Protein AF-A0A1C6AH95-F1 (afdb_monomer)

Foldseek 3Di:
DVVVVVVVVVVVVVVVVVVVLVVVVVVVVVPQDPDDPDPPPDDDDPVVVVNCVVVVVVVVVVVVVVVVVVVVVVVVVVVVVVVVVVVLVVLLVLLVVLVVLLVQLLVLLVLLLVLQVVVVVLVPPDPPDDPVVNVVSVVPRDDRDNPSNVVSLVVSCVSCVPPPLCPQLNVLSCCLVPPLSDDDPPDPSVVSVVVNVVSSVSNVVSSVSSSVCSSCVPPPD

Mean predicted aligned error: 13.38 Å

Secondary structure (DSSP, 8-state):
-HHHHHHHHHHHHHHHHHHHHHHHHHHHHHHS-SS-SSTT---SSHHHHHHHHHHHHHHHHHHHHHHHHHHHHHHHHHHHHHHHHHHHHHHHHHHHHHHHHHHHHHHHHHHHHHHHHHHHHHHTS-TTS-HHHHHHHHHTSPP---HHHHHHHHHHHHHHTT-GGGHHHHHHHHHIIIIIT---TTS-HHHHHHHHHHHHHHHHHHHHHHHHHHHHTTS--

Nearest PDB structures (foldseek):
  4mu6-assembly1_A  TM=2.139E-01  e=6.506E-01  Legionella pneumophila subsp. pneumophila str. Philadelphia 1
  6jx6-assembly1_C  TM=3.356E-01  e=3.621E+00  Homo sapiens
  6jx6-assembly1_D  TM=4.119E-01  e=7.501E+00  Homo sapiens

Radius of gyration: 40.4 Å; Cα contacts (8 Å, |Δi|>4): 91; chains: 1; bounding box: 83×20×116 Å

Sequence (221 aa):
MEKKLKSKRVYLLIILIITILIAIPFVLGVLIPKESLIPNLSQSNDWIGFWGSYTGGILGGLCTLTVMYFTRKDTRYIQEQNRKLEEIKEKKEFCNEIAEHISIYLTDISSYFFAQYLNRINENVPQNENHHLSQNRNNNLPQINRSKAINMYFLLRIKLNNISEATGILAELDNIHNQYCFLDEDDDRFQRLQQFQNHLNLLEERTREFINNYSSLNIKN

Solvent-accessible surface area (backbone atoms only — not comparable to full-atom values): 12490 Å² total; per-residue (Å²): 116,66,74,65,54,55,54,53,52,53,51,50,51,53,51,50,52,52,50,52,64,58,46,51,60,55,51,50,66,67,67,57,60,97,69,66,96,56,89,82,83,81,71,81,71,57,65,60,55,49,51,51,53,53,52,48,51,53,54,49,51,52,50,53,52,52,51,50,54,53,51,55,54,51,51,53,51,50,52,52,52,50,52,54,50,47,55,53,46,53,48,48,51,50,44,49,50,54,53,51,46,49,50,50,23,53,52,31,40,48,52,25,34,50,24,51,53,52,51,55,55,58,70,73,50,72,85,88,55,59,71,68,59,54,51,55,50,64,75,66,56,64,79,76,56,45,66,64,20,56,50,34,50,53,51,50,49,66,75,36,70,89,39,80,75,37,50,64,38,53,53,40,50,49,46,39,76,75,56,46,54,62,84,61,93,88,53,59,64,68,61,47,51,52,53,31,51,51,48,53,52,50,37,52,50,40,48,52,52,36,43,53,52,70,65,49,74,70,80,80,123

pLDDT: mean 81.74, std 16.12, range [36.03, 98.38]

Structure (mmCIF, N/CA/C/O backbone):
data_AF-A0A1C6AH95-F1
#
_entry.id   AF-A0A1C6AH95-F1
#
loop_
_atom_site.group_PDB
_atom_site.id
_atom_site.type_symbol
_atom_site.label_atom_id
_atom_site.label_alt_id
_atom_site.label_comp_id
_atom_site.label_asym_id
_atom_site.label_entity_id
_atom_site.label_seq_id
_atom_site.pdbx_PDB_ins_code
_atom_site.Cartn_x
_atom_site.Cartn_y
_atom_site.Cartn_z
_atom_site.occupancy
_atom_site.B_iso_or_equiv
_atom_site.auth_seq_id
_atom_site.auth_comp_id
_atom_site.auth_asym_id
_atom_site.auth_atom_id
_atom_site.pdbx_PDB_model_num
ATOM 1 N N . MET A 1 1 ? -34.655 4.814 22.820 1.00 39.31 1 MET A N 1
ATOM 2 C CA . MET A 1 1 ? -35.637 5.094 23.899 1.00 39.31 1 MET A CA 1
ATOM 3 C C . MET A 1 1 ? -35.429 4.210 25.138 1.00 39.31 1 MET A C 1
ATOM 5 O O . MET A 1 1 ? -35.480 4.725 26.248 1.00 39.31 1 MET A O 1
ATOM 9 N N . GLU A 1 2 ? -35.087 2.925 24.980 1.00 36.09 2 GLU A N 1
ATOM 10 C CA . GLU A 1 2 ? -34.898 1.967 26.091 1.00 36.09 2 GLU A CA 1
ATOM 11 C C . GLU A 1 2 ? -33.799 2.316 27.117 1.00 36.09 2 GLU A C 1
ATOM 13 O O . GLU A 1 2 ? -33.987 2.093 28.314 1.00 36.09 2 GLU A O 1
ATOM 18 N N . LYS A 1 3 ? -32.675 2.928 26.703 1.00 37.75 3 LYS A N 1
ATOM 19 C CA . LYS A 1 3 ? -31.598 3.337 27.636 1.00 37.75 3 LYS A CA 1
ATOM 20 C C . LYS A 1 3 ? -32.067 4.351 28.694 1.00 37.75 3 LYS A C 1
ATOM 22 O O . LYS A 1 3 ? -31.639 4.257 29.841 1.00 37.75 3 LYS A O 1
ATOM 27 N N . LYS A 1 4 ? -32.971 5.278 28.338 1.00 37.50 4 LYS A N 1
ATOM 28 C CA . LYS A 1 4 ? -33.553 6.255 29.284 1.00 37.50 4 LYS A CA 1
ATOM 29 C C . LYS A 1 4 ? -34.572 5.611 30.235 1.00 37.50 4 LYS A C 1
ATOM 31 O O . LYS A 1 4 ? -34.751 6.095 31.348 1.00 37.50 4 LYS A O 1
ATOM 36 N N . LEU A 1 5 ? -35.224 4.519 29.824 1.00 39.44 5 LEU A N 1
ATOM 37 C CA . LEU A 1 5 ? -36.181 3.792 30.665 1.00 39.44 5 LEU A CA 1
ATOM 38 C C . LEU A 1 5 ? -35.474 2.945 31.736 1.00 39.44 5 LEU A C 1
ATOM 40 O O . LEU A 1 5 ? -35.914 2.919 32.885 1.00 39.44 5 LEU A O 1
ATOM 44 N N . LYS A 1 6 ? -34.348 2.300 31.388 1.00 49.69 6 LYS A N 1
ATOM 45 C CA . LYS A 1 6 ? -33.537 1.521 32.343 1.00 49.69 6 LYS A CA 1
ATOM 46 C C . LYS A 1 6 ? -32.914 2.396 33.437 1.00 49.69 6 LYS A C 1
ATOM 48 O O . LYS A 1 6 ? -32.961 2.005 34.598 1.00 49.69 6 LYS A O 1
ATOM 53 N N . SER A 1 7 ? -32.410 3.591 33.110 1.00 57.16 7 SER A N 1
ATOM 54 C CA . SER A 1 7 ? -31.834 4.492 34.124 1.00 57.16 7 SER A CA 1
ATOM 55 C C . SER A 1 7 ? -32.882 5.033 35.102 1.00 57.16 7 SER A C 1
ATOM 57 O O . SER A 1 7 ? -32.595 5.147 36.289 1.00 57.16 7 SER A O 1
ATOM 59 N N . LYS A 1 8 ? -34.115 5.298 34.639 1.00 60.94 8 LYS A N 1
ATOM 60 C CA . LYS A 1 8 ? -35.233 5.701 35.511 1.00 60.94 8 LYS A CA 1
ATOM 61 C C . LYS A 1 8 ? -35.614 4.613 36.519 1.00 60.94 8 LYS A C 1
ATOM 63 O O . LYS A 1 8 ? -35.873 4.934 37.672 1.00 60.94 8 LYS A O 1
ATOM 68 N N . ARG A 1 9 ? -35.616 3.336 36.113 1.00 66.94 9 ARG A N 1
ATOM 69 C CA . ARG A 1 9 ? -35.904 2.203 37.017 1.00 66.94 9 ARG A CA 1
ATOM 70 C C . ARG A 1 9 ? -34.813 2.003 38.070 1.00 66.94 9 ARG A C 1
ATOM 72 O O . ARG A 1 9 ? -35.135 1.749 39.223 1.00 66.94 9 ARG A O 1
ATOM 79 N N . VAL A 1 10 ? -33.544 2.174 37.693 1.00 69.81 10 VAL A N 1
ATOM 80 C CA . VAL A 1 10 ? -32.417 2.131 38.643 1.00 69.81 10 VAL A CA 1
ATOM 81 C C . VAL A 1 10 ? -32.517 3.274 39.655 1.00 69.81 10 VAL A C 1
ATOM 83 O O . VAL A 1 10 ? -32.364 3.045 40.848 1.00 69.81 10 VAL A O 1
ATOM 86 N N . TYR A 1 11 ? -32.858 4.482 39.202 1.00 77.12 11 TYR A N 1
ATOM 87 C CA . TYR A 1 11 ? -33.040 5.631 40.090 1.00 77.12 11 TYR A CA 1
ATOM 88 C C . TYR A 1 11 ? -34.210 5.435 41.073 1.00 77.12 11 TYR A C 1
ATOM 90 O O . TYR A 1 11 ? -34.075 5.718 42.259 1.00 77.12 11 TYR A O 1
ATOM 98 N N . LEU A 1 12 ? -35.326 4.865 40.605 1.00 75.75 12 LEU A N 1
ATOM 99 C CA . LEU A 1 12 ? -36.470 4.487 41.447 1.00 75.75 12 LEU A CA 1
ATOM 100 C C . LEU A 1 12 ? -36.111 3.440 42.511 1.00 75.75 12 LEU A C 1
ATOM 102 O O . LEU A 1 12 ? -36.545 3.567 43.652 1.00 75.75 12 LEU A O 1
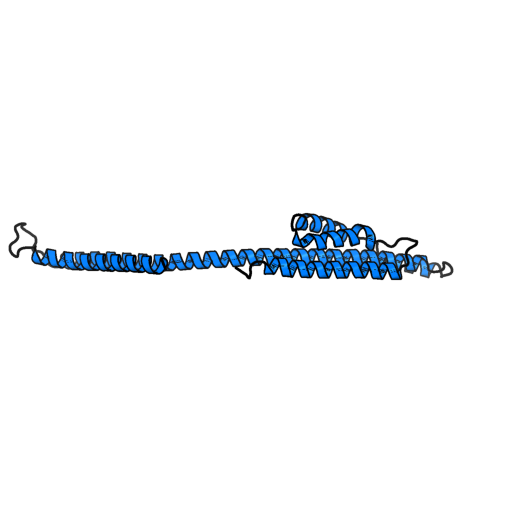ATOM 106 N N . LEU A 1 13 ? -35.305 2.434 42.161 1.00 76.12 13 LEU A N 1
ATOM 107 C CA . LEU A 1 13 ? -34.843 1.418 43.112 1.00 76.12 13 LEU A CA 1
ATOM 108 C C . LEU A 1 13 ? -33.912 2.006 44.179 1.00 76.12 13 LEU A C 1
ATOM 110 O O . LEU A 1 13 ? -34.040 1.657 45.347 1.00 76.12 13 LEU A O 1
ATOM 114 N N . ILE A 1 14 ? -33.021 2.928 43.800 1.00 77.19 14 ILE A N 1
ATOM 115 C CA . ILE A 1 14 ? -32.137 3.623 44.748 1.00 77.19 14 ILE A CA 1
ATOM 116 C C . ILE A 1 14 ? -32.962 4.457 45.736 1.00 77.19 14 ILE A C 1
ATOM 118 O O . ILE A 1 14 ? -32.734 4.370 46.939 1.00 77.19 14 ILE A O 1
ATOM 122 N N . ILE A 1 15 ? -33.957 5.208 45.251 1.00 81.00 15 ILE A N 1
ATOM 123 C CA . ILE A 1 15 ? -34.857 5.989 46.113 1.00 81.00 15 ILE A CA 1
ATOM 124 C C . ILE A 1 15 ? -35.622 5.072 47.069 1.00 81.00 15 ILE A C 1
ATOM 126 O O . ILE A 1 15 ? -35.638 5.341 48.264 1.00 81.00 15 ILE A O 1
ATOM 130 N N . LEU A 1 16 ? -36.195 3.972 46.573 1.00 80.38 16 LEU A N 1
ATOM 131 C CA . LEU A 1 16 ? -36.941 3.015 47.394 1.00 80.38 16 LEU A CA 1
ATOM 132 C C . LEU A 1 16 ? -36.073 2.417 48.512 1.00 80.38 16 LEU A C 1
ATOM 134 O O . LEU A 1 16 ? -36.515 2.332 49.655 1.00 80.38 16 LEU A O 1
ATOM 138 N N . ILE A 1 17 ? -34.828 2.048 48.197 1.00 77.88 17 ILE A N 1
ATOM 139 C CA . ILE A 1 17 ? -33.860 1.533 49.174 1.00 77.88 17 ILE A CA 1
ATOM 140 C C . ILE A 1 17 ? -33.551 2.597 50.235 1.00 77.88 17 ILE A C 1
ATOM 142 O O . ILE A 1 17 ? -33.581 2.289 51.423 1.00 77.88 17 ILE A O 1
ATOM 146 N N . ILE A 1 18 ? -33.331 3.853 49.829 1.00 78.44 18 ILE A N 1
ATOM 147 C CA . ILE A 1 18 ? -33.096 4.977 50.750 1.00 78.44 18 ILE A CA 1
ATOM 148 C C . ILE A 1 18 ? -34.323 5.226 51.644 1.00 78.44 18 ILE A C 1
ATOM 150 O O . ILE A 1 18 ? -34.174 5.440 52.844 1.00 78.44 18 ILE A O 1
ATOM 154 N N . THR A 1 19 ? -35.541 5.152 51.100 1.00 78.69 19 THR A N 1
ATOM 155 C CA . THR A 1 19 ? -36.780 5.322 51.875 1.00 78.69 19 THR A CA 1
ATOM 156 C C . THR A 1 19 ? -36.962 4.207 52.903 1.00 78.69 19 THR A C 1
ATOM 158 O O . THR A 1 19 ? -37.268 4.490 54.059 1.00 78.69 19 THR A O 1
ATOM 161 N N . ILE A 1 20 ? -36.721 2.950 52.517 1.00 76.31 20 ILE A N 1
ATOM 162 C CA . ILE A 1 20 ? -36.767 1.798 53.432 1.00 76.31 20 ILE A CA 1
ATOM 163 C C . ILE A 1 20 ? -35.702 1.944 54.533 1.00 76.31 20 ILE A C 1
ATOM 165 O O . ILE A 1 20 ? -35.985 1.686 55.701 1.00 76.31 20 ILE A O 1
ATOM 169 N N . LEU A 1 21 ? -34.511 2.439 54.187 1.00 69.50 21 LEU A N 1
ATOM 170 C CA . LEU A 1 21 ? -33.419 2.699 55.129 1.00 69.50 21 LEU A CA 1
ATOM 171 C C . LEU A 1 21 ? -33.732 3.779 56.171 1.00 69.50 21 LEU A C 1
ATOM 173 O O . LEU A 1 21 ? -33.235 3.684 57.288 1.00 69.50 21 LEU A O 1
ATOM 177 N N . ILE A 1 22 ? -34.557 4.774 55.832 1.00 76.31 22 ILE A N 1
ATOM 178 C CA . ILE A 1 22 ? -35.018 5.818 56.767 1.00 76.31 22 ILE A CA 1
ATOM 179 C C . ILE A 1 22 ? -36.227 5.336 57.585 1.00 76.31 22 ILE A C 1
ATOM 181 O O . ILE A 1 22 ? -36.367 5.685 58.757 1.00 76.31 22 ILE A O 1
ATOM 185 N N . ALA A 1 23 ? -37.090 4.508 56.991 1.00 75.31 23 ALA A N 1
ATOM 186 C CA . ALA A 1 23 ? -38.293 3.998 57.643 1.00 75.31 23 ALA A CA 1
ATOM 187 C C . ALA A 1 23 ? -37.987 2.973 58.748 1.00 75.31 23 ALA A C 1
ATOM 189 O O . ALA A 1 23 ? -38.636 2.996 59.791 1.00 75.31 23 ALA A O 1
ATOM 190 N N . ILE A 1 24 ? -36.991 2.101 58.559 1.00 72.25 24 ILE A N 1
ATOM 191 C CA . ILE A 1 24 ? -36.632 1.060 59.540 1.00 72.25 24 ILE A CA 1
ATOM 192 C C . ILE A 1 24 ? -36.251 1.646 60.923 1.00 72.25 24 ILE A C 1
ATOM 194 O O . ILE A 1 24 ? -36.829 1.200 61.914 1.00 72.25 24 ILE A O 1
ATOM 198 N N . PRO A 1 25 ? -35.367 2.661 61.042 1.00 68.56 25 PRO A N 1
ATOM 199 C CA . PRO A 1 25 ? -35.069 3.317 62.320 1.00 68.56 25 PRO A CA 1
ATOM 200 C C . PRO A 1 25 ? -36.299 3.947 62.981 1.00 68.56 25 PRO A C 1
ATOM 202 O O . PRO A 1 25 ? -36.453 3.870 64.198 1.00 68.56 25 PRO A O 1
ATOM 205 N N . PHE A 1 26 ? -37.187 4.549 62.183 1.00 70.94 26 PHE A N 1
ATOM 206 C CA . PHE A 1 26 ? -38.410 5.178 62.682 1.00 70.94 26 PHE A CA 1
ATOM 207 C C . PHE A 1 26 ? -39.378 4.138 63.260 1.00 70.94 26 PHE A C 1
ATOM 209 O O . PHE A 1 26 ? -39.915 4.322 64.349 1.00 70.94 26 PHE A O 1
ATOM 216 N N . VAL A 1 27 ? -39.543 3.007 62.568 1.00 69.38 27 VAL A N 1
ATOM 217 C CA . VAL A 1 27 ? -40.368 1.886 63.032 1.00 69.38 27 VAL A CA 1
ATOM 218 C C . VAL A 1 27 ? -39.782 1.268 64.300 1.00 69.38 27 VAL A C 1
ATOM 220 O O . VAL A 1 27 ? -40.524 1.056 65.253 1.00 69.38 27 VAL A O 1
ATOM 223 N N . LEU A 1 28 ? -38.467 1.039 64.360 1.00 65.19 28 LEU A N 1
ATOM 224 C CA . LEU A 1 28 ? -37.805 0.510 65.558 1.00 65.19 28 LEU A CA 1
ATOM 225 C C . LEU A 1 28 ? -37.914 1.470 66.753 1.00 65.19 28 LEU A C 1
ATOM 227 O O . LEU A 1 28 ? -38.185 1.021 67.862 1.00 65.19 28 LEU A O 1
ATOM 231 N N . GLY A 1 29 ? -37.786 2.782 66.537 1.00 63.78 29 GLY A N 1
ATOM 232 C CA . GLY A 1 29 ? -37.948 3.792 67.590 1.00 63.78 29 GLY A CA 1
ATOM 233 C C . GLY A 1 29 ? -39.365 3.875 68.171 1.00 63.78 29 GLY A C 1
ATOM 234 O O . GLY A 1 29 ? -39.527 4.285 69.316 1.00 63.78 29 GLY A O 1
ATOM 235 N N . VAL A 1 30 ? -40.380 3.462 67.404 1.00 64.19 30 VAL A N 1
ATOM 236 C CA . VAL A 1 30 ? -41.777 3.372 67.861 1.00 64.19 30 VAL A CA 1
ATOM 237 C C . VAL A 1 30 ? -42.092 1.999 68.470 1.00 64.19 30 VAL A C 1
ATOM 239 O O . VAL A 1 30 ? -42.885 1.924 69.405 1.00 64.19 30 VAL A O 1
ATOM 242 N N . LEU A 1 31 ? -41.483 0.916 67.964 1.00 59.50 31 LEU A N 1
ATOM 243 C CA . LEU A 1 31 ? -41.741 -0.452 68.431 1.00 59.50 31 LEU A CA 1
ATOM 244 C C . LEU A 1 31 ? -41.026 -0.813 69.740 1.00 59.50 31 LEU A C 1
ATOM 246 O O . LEU A 1 31 ? -41.477 -1.735 70.415 1.00 59.50 31 LEU A O 1
ATOM 250 N N . ILE A 1 32 ? -39.923 -0.143 70.095 1.00 58.66 32 ILE A N 1
ATOM 251 C CA . ILE A 1 32 ? -39.228 -0.373 71.371 1.00 58.66 32 ILE A CA 1
ATOM 252 C C . ILE A 1 32 ? -40.062 0.272 72.497 1.00 58.66 32 ILE A C 1
ATOM 254 O O . ILE A 1 32 ? -40.157 1.501 72.553 1.00 58.66 32 ILE A O 1
ATOM 258 N N . PRO A 1 33 ? -40.678 -0.505 73.410 1.00 55.62 33 PRO A N 1
ATOM 259 C CA . PRO A 1 33 ? -41.454 0.058 74.508 1.00 55.62 33 PRO A CA 1
ATOM 260 C C . PRO A 1 33 ? -40.530 0.750 75.521 1.00 55.62 33 PRO A C 1
ATOM 262 O O . PRO A 1 33 ? -39.401 0.318 75.746 1.00 55.62 33 PRO A O 1
ATOM 265 N N . LYS A 1 34 ? -41.034 1.799 76.186 1.00 53.34 34 LYS A N 1
ATOM 266 C CA . LYS A 1 34 ? -40.322 2.537 77.251 1.00 53.34 34 LYS A CA 1
ATOM 267 C C . LYS A 1 34 ? -40.098 1.723 78.540 1.00 53.34 34 LYS A C 1
ATOM 269 O O . LYS A 1 34 ? -39.332 2.158 79.390 1.00 53.34 34 LYS A O 1
ATOM 274 N N . GLU A 1 35 ? -40.708 0.545 78.660 1.00 51.59 35 GLU A N 1
ATOM 275 C CA . GLU A 1 35 ? -40.399 -0.463 79.678 1.00 51.59 35 GLU A CA 1
ATOM 276 C C . GLU A 1 35 ? -39.923 -1.737 78.975 1.00 51.59 35 GLU A C 1
ATOM 278 O O . GLU A 1 35 ? -40.635 -2.345 78.175 1.00 51.59 35 GLU A O 1
ATOM 283 N N . SER A 1 36 ? -38.672 -2.111 79.212 1.00 46.84 36 SER A N 1
ATOM 284 C CA . SER A 1 36 ? -38.023 -3.209 78.509 1.00 46.84 36 SER A CA 1
ATOM 285 C C . SER A 1 36 ? -38.531 -4.576 78.988 1.00 46.84 36 SER A C 1
ATOM 287 O O . SER A 1 36 ? -38.346 -4.917 80.154 1.00 46.84 36 SER A O 1
ATOM 289 N N . LEU A 1 37 ? -39.044 -5.417 78.081 1.00 49.50 37 LEU A N 1
ATOM 290 C CA . LEU A 1 37 ? -39.186 -6.869 78.314 1.00 49.50 37 LEU A CA 1
ATOM 291 C C . LEU A 1 37 ? -37.842 -7.624 78.203 1.00 49.50 37 LEU A C 1
ATOM 293 O O . LEU A 1 37 ? -37.776 -8.815 78.492 1.00 49.50 37 LEU A O 1
ATOM 297 N N . ILE A 1 38 ? -36.764 -6.936 77.805 1.00 50.81 38 ILE A N 1
ATOM 298 C CA . ILE A 1 38 ? -35.388 -7.450 77.768 1.00 50.81 38 ILE A CA 1
ATOM 299 C C . ILE A 1 38 ? -34.549 -6.587 78.725 1.00 50.81 38 ILE A C 1
ATOM 301 O O . ILE A 1 38 ? -34.273 -5.430 78.396 1.00 50.81 38 ILE A O 1
ATOM 305 N N . PRO A 1 39 ? -34.160 -7.088 79.909 1.00 40.88 39 PRO A N 1
ATOM 306 C CA . PRO A 1 39 ? -33.373 -6.301 80.850 1.00 40.88 39 PRO A CA 1
ATOM 307 C C . PRO A 1 39 ? -31.987 -6.004 80.244 1.00 40.88 39 PRO A C 1
ATOM 309 O O . PRO A 1 39 ? -31.413 -6.878 79.600 1.00 40.88 39 PRO A O 1
ATOM 312 N N . ASN A 1 40 ? -31.465 -4.785 80.463 1.00 45.38 40 ASN A N 1
ATOM 313 C CA . ASN A 1 40 ? -30.193 -4.218 79.950 1.00 45.38 40 ASN A CA 1
ATOM 314 C C . ASN A 1 40 ? -30.161 -3.552 78.557 1.00 45.38 40 ASN A C 1
ATOM 316 O O . ASN A 1 40 ? -29.086 -3.367 77.994 1.00 45.38 40 ASN A O 1
ATOM 320 N N . LEU A 1 41 ? -31.280 -3.053 78.027 1.00 50.31 41 LEU A N 1
ATOM 321 C CA . LEU A 1 41 ? -31.235 -2.131 76.870 1.00 50.31 41 LEU A CA 1
ATOM 322 C C . LEU A 1 41 ? -30.990 -0.658 77.261 1.00 50.31 41 LEU A C 1
ATOM 324 O O . LEU A 1 41 ? -31.162 0.250 76.451 1.00 50.31 41 LEU A O 1
ATOM 328 N N . SER A 1 42 ? -30.575 -0.419 78.507 1.00 49.16 42 SER A N 1
ATOM 329 C CA . SER A 1 42 ? -30.222 0.890 79.050 1.00 49.16 42 SER A CA 1
ATOM 330 C C . SER A 1 42 ? -28.711 1.005 79.265 1.00 49.16 42 SER A C 1
ATOM 332 O O . SER A 1 42 ? -28.228 0.943 80.395 1.00 49.16 42 SER A O 1
ATOM 334 N N . GLN A 1 43 ? -27.966 1.223 78.182 1.00 46.72 43 GLN A N 1
ATOM 335 C CA . GLN A 1 43 ? -26.712 1.968 78.258 1.00 46.72 43 GLN A CA 1
ATOM 336 C C . GLN A 1 43 ? -26.531 2.835 77.001 1.00 46.72 43 GLN A C 1
ATOM 338 O O . GLN A 1 43 ? -26.641 2.398 75.861 1.00 46.72 43 GLN A O 1
ATOM 343 N N . SER A 1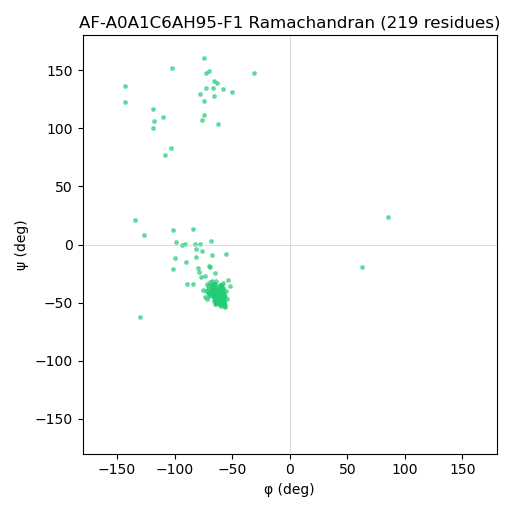 44 ? -26.384 4.121 77.296 1.00 52.12 44 SER A N 1
ATOM 344 C CA . SER A 1 44 ? -26.108 5.305 76.483 1.00 52.12 44 SER A CA 1
ATOM 345 C C . SER A 1 44 ? -25.263 5.133 75.212 1.00 52.12 44 SER A C 1
ATOM 347 O O . SER A 1 44 ? -24.274 4.417 75.211 1.00 52.12 44 SER A O 1
ATOM 349 N N . ASN A 1 45 ? -25.561 5.955 74.198 1.00 55.50 45 ASN A N 1
ATOM 350 C CA . ASN A 1 45 ? -24.703 6.343 73.060 1.00 55.50 45 ASN A CA 1
ATOM 351 C C . ASN A 1 45 ? -24.216 5.279 72.053 1.00 55.50 45 ASN A C 1
ATOM 353 O O . ASN A 1 45 ? -23.905 5.663 70.923 1.00 55.50 45 ASN A O 1
ATOM 357 N N . ASP A 1 46 ? -24.224 3.984 72.362 1.00 62.41 46 ASP A N 1
ATOM 358 C CA . ASP A 1 46 ? -23.684 2.954 71.451 1.00 62.41 46 ASP A CA 1
ATOM 359 C C . ASP A 1 46 ? -24.507 2.792 70.160 1.00 62.41 46 ASP A C 1
ATOM 361 O O . ASP A 1 46 ? -23.971 2.562 69.072 1.00 62.41 46 ASP A O 1
ATOM 365 N N . TRP A 1 47 ? -25.819 3.028 70.241 1.00 67.88 47 TRP A N 1
ATOM 366 C CA . TRP A 1 47 ? -26.719 2.994 69.086 1.00 67.88 47 TRP A CA 1
ATOM 367 C C . TRP A 1 47 ? -26.433 4.100 68.067 1.00 67.88 47 TRP A C 1
ATOM 369 O O . TRP A 1 47 ? -26.570 3.873 66.868 1.00 67.88 47 TRP A O 1
ATOM 379 N N . ILE A 1 48 ? -26.003 5.286 68.508 1.00 68.56 48 ILE A N 1
ATOM 380 C CA . ILE A 1 48 ? -25.660 6.394 67.603 1.00 68.56 48 ILE A CA 1
ATOM 381 C C . ILE A 1 48 ? -24.409 6.041 66.787 1.00 68.56 48 ILE A C 1
ATOM 383 O O . ILE A 1 48 ? -24.371 6.296 65.583 1.00 68.56 48 ILE A O 1
ATOM 387 N N . GLY A 1 49 ? -23.421 5.389 67.410 1.00 70.56 49 GLY A N 1
ATOM 388 C CA . GLY A 1 49 ? -22.233 4.876 66.720 1.00 70.56 49 GLY A CA 1
ATOM 389 C C . GLY A 1 49 ? -22.559 3.750 65.732 1.00 70.56 49 GLY A C 1
ATOM 390 O O . GLY A 1 49 ? -22.049 3.742 64.607 1.00 70.56 49 GLY A O 1
ATOM 391 N N . PHE A 1 50 ? -23.470 2.843 66.102 1.00 74.31 50 PHE A N 1
ATOM 392 C CA . PHE A 1 50 ? -23.975 1.806 65.197 1.00 74.31 50 PHE A CA 1
ATOM 393 C C . PHE A 1 50 ? -24.690 2.409 63.980 1.00 74.31 50 PHE A C 1
ATOM 395 O O . PHE A 1 50 ? -24.351 2.091 62.842 1.00 74.31 50 PHE A O 1
ATOM 402 N N . TRP A 1 51 ? -25.627 3.337 64.185 1.00 72.25 51 TRP A N 1
ATOM 403 C CA . TRP A 1 51 ? -26.362 3.961 63.083 1.00 72.25 51 TRP A CA 1
ATOM 404 C C . TRP A 1 51 ? -25.472 4.852 62.210 1.00 72.25 51 TRP A C 1
ATOM 406 O O . TRP A 1 51 ? -25.623 4.839 60.988 1.00 72.25 51 TRP A O 1
ATOM 416 N N . GLY A 1 52 ? -24.513 5.576 62.790 1.00 74.12 52 GLY A N 1
ATOM 417 C CA . GLY A 1 52 ? -23.543 6.376 62.035 1.00 74.12 52 GLY A CA 1
ATOM 418 C C . GLY A 1 52 ? -22.623 5.520 61.160 1.00 74.12 52 GLY A C 1
ATOM 419 O O . GLY A 1 52 ? -22.434 5.825 59.983 1.00 74.12 52 GLY A O 1
ATOM 420 N N . SER A 1 53 ? -22.106 4.408 61.693 1.00 78.94 53 SER A N 1
ATOM 421 C CA . SER A 1 53 ? -21.263 3.478 60.926 1.00 78.94 53 SER A CA 1
ATOM 422 C C . SER A 1 53 ? -22.054 2.708 59.860 1.00 78.94 53 SER A C 1
ATOM 424 O O . SER A 1 53 ? -21.595 2.590 58.724 1.00 78.94 53 SER A O 1
ATOM 426 N N . TYR A 1 54 ? -23.272 2.262 60.175 1.00 78.06 54 TYR A N 1
ATOM 427 C CA . TYR A 1 54 ? -24.164 1.577 59.236 1.00 78.06 54 TYR A CA 1
ATOM 428 C C . TYR A 1 54 ? -24.599 2.482 58.071 1.00 78.06 54 TYR A C 1
ATOM 430 O O . TYR A 1 54 ? -24.464 2.110 56.902 1.00 78.06 54 TYR A O 1
ATOM 438 N N . THR A 1 55 ? -25.071 3.699 58.364 1.00 76.62 55 THR A N 1
ATOM 439 C CA . THR A 1 55 ? -25.491 4.662 57.328 1.00 76.62 55 THR A CA 1
ATOM 440 C C . THR A 1 55 ? -24.310 5.162 56.501 1.00 76.62 55 THR A C 1
ATOM 442 O O . THR A 1 55 ? -24.417 5.233 55.275 1.00 76.62 55 THR A O 1
ATOM 445 N N . GLY A 1 56 ? -23.166 5.424 57.139 1.00 80.12 56 GLY A N 1
ATOM 446 C CA . GLY A 1 56 ? -21.917 5.773 56.465 1.00 80.12 56 GLY A CA 1
ATOM 447 C C . GLY A 1 56 ? -21.422 4.669 55.529 1.00 80.12 56 GLY A C 1
ATOM 448 O O . GLY A 1 56 ? -21.018 4.964 54.405 1.00 80.12 56 GLY A O 1
ATOM 449 N N . GLY A 1 57 ? -21.526 3.399 55.935 1.00 84.88 57 GLY A N 1
ATOM 450 C CA . GLY A 1 57 ? -21.167 2.249 55.100 1.00 84.88 57 GLY A CA 1
ATOM 451 C C . GLY A 1 57 ? -22.038 2.123 53.847 1.00 84.88 57 GLY A C 1
ATOM 452 O O . GLY A 1 57 ? -21.521 1.904 52.750 1.00 84.88 57 GLY A O 1
ATOM 453 N N . ILE A 1 58 ? -23.351 2.334 53.978 1.00 81.81 58 ILE A N 1
ATOM 454 C CA . ILE A 1 58 ? -24.281 2.282 52.839 1.00 81.81 58 ILE A CA 1
ATOM 455 C C . ILE A 1 58 ? -24.085 3.473 51.898 1.00 81.81 58 ILE A C 1
ATOM 457 O O . ILE A 1 58 ? -24.033 3.286 50.681 1.00 81.81 58 ILE A O 1
ATOM 461 N N . LEU A 1 59 ? -23.939 4.687 52.438 1.00 81.06 59 LEU A N 1
ATOM 462 C CA . LEU A 1 59 ? -23.642 5.882 51.644 1.00 81.06 59 LEU A CA 1
ATOM 463 C C . LEU A 1 59 ? -22.304 5.747 50.908 1.00 81.06 59 LEU A C 1
ATOM 465 O O . LEU A 1 59 ? -22.230 6.055 49.718 1.00 81.06 59 LEU A O 1
ATOM 469 N N . GLY A 1 60 ? -21.275 5.230 51.586 1.00 85.00 60 GLY A N 1
ATOM 470 C CA . GLY A 1 60 ? -19.975 4.927 50.993 1.00 85.00 60 GLY A CA 1
ATOM 471 C C . GLY A 1 60 ? -20.090 3.917 49.851 1.00 85.00 60 GLY A C 1
ATOM 472 O O . GLY A 1 60 ? -19.638 4.194 48.742 1.00 85.00 60 GLY A O 1
ATOM 473 N N . GLY A 1 61 ? -20.784 2.797 50.076 1.00 88.38 61 GLY A N 1
ATOM 474 C CA . GLY A 1 61 ? -21.020 1.775 49.052 1.00 88.38 61 GLY A CA 1
ATOM 475 C C . GLY A 1 61 ? -21.800 2.294 47.837 1.00 88.38 61 GLY A C 1
ATOM 476 O O . GLY A 1 61 ? -21.419 2.017 46.698 1.00 88.38 61 GLY A O 1
ATOM 477 N N . LEU A 1 62 ? -22.851 3.097 48.051 1.00 83.38 62 LEU A N 1
ATOM 478 C CA . LEU A 1 62 ? -23.624 3.733 46.973 1.00 83.38 62 LEU A CA 1
ATOM 479 C C . LEU A 1 62 ? -22.789 4.740 46.177 1.00 83.38 62 LEU A C 1
ATOM 481 O O . LEU A 1 62 ? -22.890 4.777 44.946 1.00 83.38 62 LEU A O 1
ATOM 485 N N . CYS A 1 63 ? -21.952 5.532 46.852 1.00 82.38 63 CYS A N 1
ATOM 486 C CA . CYS A 1 63 ? -21.027 6.460 46.207 1.00 82.38 63 CYS A CA 1
ATOM 487 C C . CYS A 1 63 ? -20.038 5.704 45.308 1.00 82.38 63 CYS A C 1
ATOM 489 O O . CYS A 1 63 ? -19.963 5.979 44.108 1.00 82.38 63 CYS A O 1
ATOM 491 N N . THR A 1 64 ? -19.368 4.675 45.841 1.00 91.44 64 THR A N 1
ATOM 492 C CA . THR A 1 64 ? -18.427 3.838 45.081 1.00 91.44 64 THR A CA 1
ATOM 493 C C . THR A 1 64 ? -19.096 3.163 43.882 1.00 91.44 64 THR A C 1
ATOM 495 O O . THR A 1 64 ? -18.548 3.200 42.782 1.00 91.44 64 THR A O 1
ATOM 498 N N . LEU A 1 65 ? -20.299 2.597 44.047 1.00 85.38 65 LEU A N 1
ATOM 499 C CA . LEU A 1 65 ? -21.050 1.975 42.948 1.00 85.38 65 LEU A CA 1
ATOM 500 C C . LEU A 1 65 ? -21.448 2.984 41.867 1.00 85.38 65 LEU A C 1
ATOM 502 O O . LEU A 1 65 ? -21.363 2.677 40.676 1.00 85.38 65 LEU A O 1
ATOM 506 N N . THR A 1 66 ? -21.858 4.189 42.268 1.00 80.62 66 THR A N 1
ATOM 507 C CA . THR A 1 66 ? -22.220 5.262 41.334 1.00 80.62 66 THR A CA 1
ATOM 508 C C . THR A 1 66 ? -21.005 5.690 40.515 1.00 80.62 66 THR A C 1
ATOM 510 O O . THR A 1 66 ? -21.082 5.717 39.286 1.00 80.62 66 THR A O 1
ATOM 513 N N . VAL A 1 67 ? -19.867 5.948 41.170 1.00 90.69 67 VAL A N 1
ATOM 514 C CA . VAL A 1 67 ? -18.603 6.293 40.499 1.00 90.69 67 VAL A CA 1
ATOM 515 C C . VAL A 1 67 ? -18.173 5.170 39.556 1.00 90.69 67 VAL A C 1
ATOM 517 O O . VAL A 1 67 ? -17.971 5.420 38.372 1.00 90.69 67 VAL A O 1
ATOM 520 N N . MET A 1 68 ? -18.139 3.919 40.027 1.00 91.62 68 MET A N 1
ATOM 521 C CA . MET A 1 68 ? -17.771 2.759 39.208 1.00 91.62 68 MET A CA 1
ATOM 522 C C . MET A 1 68 ?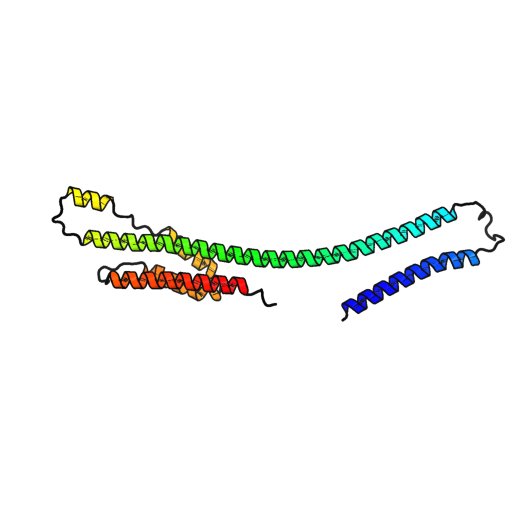 -18.677 2.603 37.978 1.00 91.62 68 MET A C 1
ATOM 524 O O . MET A 1 68 ? -18.200 2.247 36.899 1.00 91.62 68 MET A O 1
ATOM 528 N N . TYR A 1 69 ? -19.978 2.876 38.111 1.00 85.12 69 TYR A N 1
ATOM 529 C CA . TYR A 1 69 ? -20.917 2.824 36.994 1.00 85.12 69 TYR A CA 1
ATOM 530 C C . TYR A 1 69 ? -20.594 3.868 35.914 1.00 85.12 69 TYR A C 1
ATOM 532 O O . TYR A 1 69 ? -20.586 3.526 34.726 1.00 85.12 69 TYR A O 1
ATOM 540 N N . PHE A 1 70 ? -20.295 5.111 36.307 1.00 84.25 70 PHE A N 1
ATOM 541 C CA . PHE A 1 70 ? -19.856 6.152 35.373 1.00 84.25 70 PHE A CA 1
ATOM 542 C C . PHE A 1 70 ? -18.503 5.804 34.747 1.00 84.25 70 PHE A C 1
ATOM 544 O O . PHE A 1 70 ? -18.414 5.723 33.521 1.00 84.25 70 PHE A O 1
ATOM 551 N N . THR A 1 71 ? -17.503 5.461 35.563 1.00 89.69 71 THR A N 1
ATOM 552 C CA . THR A 1 71 ? -16.168 5.070 35.093 1.00 89.69 71 THR A CA 1
ATOM 553 C C . THR A 1 71 ? -16.240 3.926 34.084 1.00 89.69 71 THR A C 1
ATOM 555 O O . THR A 1 71 ? -15.673 4.033 33.004 1.00 89.69 71 THR A O 1
ATOM 558 N N . ARG A 1 72 ? -17.010 2.860 34.354 1.00 86.94 72 ARG A N 1
ATOM 559 C CA . ARG A 1 72 ? -17.160 1.721 33.428 1.00 86.94 72 ARG A CA 1
ATOM 560 C C . ARG A 1 72 ? -17.735 2.135 32.073 1.00 86.94 72 ARG A C 1
ATOM 562 O O . ARG A 1 72 ? -17.387 1.541 31.050 1.00 86.94 72 ARG A O 1
ATOM 569 N N . LYS A 1 73 ? -18.653 3.104 32.056 1.00 83.06 73 LYS A N 1
ATOM 570 C CA . LYS A 1 73 ? -19.249 3.613 30.818 1.00 83.06 73 LYS A CA 1
ATOM 571 C C . LYS A 1 73 ? -18.221 4.396 30.002 1.00 83.06 73 LYS A C 1
ATOM 573 O O . LYS A 1 73 ? -18.136 4.169 28.796 1.00 83.06 73 LYS A O 1
ATOM 578 N N . ASP A 1 74 ? -17.434 5.238 30.658 1.00 87.69 74 ASP A N 1
ATOM 579 C CA . ASP A 1 74 ? -16.391 6.029 30.006 1.00 87.69 74 ASP A CA 1
ATOM 580 C C . ASP A 1 74 ? -15.261 5.132 29.496 1.00 87.69 74 ASP A C 1
ATOM 582 O O . ASP A 1 74 ? -14.856 5.263 28.344 1.00 87.69 74 ASP A O 1
ATOM 586 N N . THR A 1 75 ? -14.843 4.125 30.273 1.00 88.94 75 THR A N 1
ATOM 587 C CA . THR A 1 75 ? -13.851 3.133 29.832 1.00 88.94 75 THR A CA 1
ATOM 588 C C . THR A 1 75 ? -14.298 2.413 28.562 1.00 88.94 75 THR A C 1
ATOM 590 O O . THR A 1 75 ? -13.514 2.294 27.628 1.00 88.94 75 THR A O 1
ATOM 593 N N . ARG A 1 76 ? -15.561 1.969 28.483 1.00 85.56 76 ARG A N 1
ATOM 594 C CA . ARG A 1 76 ? -16.087 1.311 27.272 1.00 85.56 76 ARG A CA 1
ATOM 595 C C . ARG A 1 76 ? -16.109 2.241 26.066 1.00 85.56 76 ARG A C 1
ATOM 597 O O . ARG A 1 76 ? -15.832 1.802 24.957 1.00 85.56 76 ARG A O 1
ATOM 604 N N . TYR A 1 77 ? -16.464 3.505 26.279 1.00 89.25 77 TYR A N 1
ATOM 605 C CA . TYR A 1 77 ? -16.457 4.500 25.215 1.00 89.25 77 TYR A CA 1
ATOM 606 C C . TYR A 1 77 ? -15.034 4.752 24.702 1.00 89.25 77 TYR A C 1
ATOM 608 O O . TYR A 1 77 ? -14.806 4.691 23.499 1.00 89.25 77 TYR A O 1
ATOM 616 N N . ILE A 1 78 ? -14.076 4.952 25.609 1.00 91.25 78 ILE A N 1
ATOM 617 C CA . ILE A 1 78 ? -12.665 5.179 25.273 1.00 91.25 78 ILE A CA 1
ATOM 618 C C . ILE A 1 78 ? -12.065 3.960 24.565 1.00 91.25 78 ILE A C 1
ATOM 620 O O . ILE A 1 78 ? -11.407 4.123 23.545 1.00 91.25 78 ILE A O 1
ATOM 624 N N . GLN A 1 79 ? -12.329 2.743 25.051 1.00 91.56 79 GLN A N 1
ATOM 625 C CA . GLN A 1 79 ? -11.862 1.509 24.407 1.00 91.56 79 GLN A CA 1
ATOM 626 C C . GLN A 1 79 ? -12.364 1.392 22.967 1.00 91.56 79 GLN A C 1
ATOM 628 O O . GLN A 1 79 ? -11.589 1.067 22.073 1.00 91.56 79 GLN A O 1
ATOM 633 N N . GLU A 1 80 ? -13.637 1.707 22.726 1.00 91.75 80 GLU A N 1
ATOM 634 C CA . GLU A 1 80 ? -14.203 1.652 21.379 1.00 91.75 80 GLU A CA 1
ATOM 635 C C . GLU A 1 80 ? -13.625 2.734 20.456 1.00 91.75 80 GLU A C 1
ATOM 637 O O . GLU A 1 80 ? -13.370 2.469 19.284 1.00 91.75 80 GLU A O 1
ATOM 642 N N . GLN A 1 81 ? -13.387 3.948 20.965 1.00 90.06 81 GLN A N 1
ATOM 643 C CA . GLN A 1 81 ? -12.733 5.000 20.180 1.00 90.06 81 GLN A CA 1
ATOM 644 C C . GLN A 1 81 ? -11.279 4.648 19.857 1.00 90.06 81 GLN A C 1
ATOM 646 O O . GLN A 1 81 ? -10.855 4.826 18.718 1.00 90.06 81 GLN A O 1
ATOM 651 N N . ASN A 1 82 ? -10.538 4.103 20.824 1.00 91.38 82 ASN A N 1
ATOM 652 C CA . ASN A 1 82 ? -9.157 3.678 20.617 1.00 91.38 82 ASN A CA 1
ATOM 653 C C . ASN A 1 82 ? -9.068 2.554 19.583 1.00 91.38 82 ASN A C 1
ATOM 655 O O . ASN A 1 82 ? -8.239 2.649 18.689 1.00 91.38 82 ASN A O 1
ATOM 659 N N . ARG A 1 83 ? -9.975 1.568 19.630 1.00 91.50 83 ARG A N 1
ATOM 660 C CA . ARG A 1 83 ? -10.060 0.503 18.619 1.00 91.50 83 ARG A CA 1
ATOM 661 C C . ARG A 1 83 ? -10.256 1.067 17.210 1.00 91.50 83 ARG A C 1
ATOM 663 O O . ARG A 1 83 ? -9.526 0.713 16.294 1.00 91.50 83 ARG A O 1
ATOM 670 N N . LYS A 1 84 ? -11.204 1.994 17.038 1.00 90.38 84 LYS A N 1
ATOM 671 C CA . LYS A 1 84 ? -11.438 2.652 15.740 1.00 90.38 84 LYS A CA 1
ATOM 672 C C . LYS A 1 84 ? -10.230 3.465 15.274 1.00 90.38 84 LYS A C 1
ATOM 674 O O . LYS A 1 84 ? -9.922 3.487 14.086 1.00 90.38 84 LYS A O 1
ATOM 679 N N . LEU A 1 85 ? -9.567 4.159 16.197 1.00 90.06 85 LEU A N 1
ATOM 680 C CA . LEU A 1 85 ? -8.380 4.949 15.889 1.00 90.06 85 LEU A CA 1
ATOM 681 C C . LEU A 1 85 ? -7.204 4.057 15.473 1.00 90.06 85 LEU A C 1
ATOM 683 O O . LEU A 1 85 ? -6.482 4.410 14.544 1.00 90.06 85 LEU A O 1
ATOM 687 N N . GLU A 1 86 ? -7.041 2.911 16.130 1.00 91.38 86 GLU A N 1
ATOM 688 C CA . GLU A 1 86 ? -6.036 1.897 15.813 1.00 91.38 86 GLU A CA 1
ATOM 689 C C . GLU A 1 86 ? -6.279 1.301 14.422 1.00 91.38 86 GLU A C 1
ATOM 691 O O . GLU A 1 86 ? -5.386 1.364 13.585 1.00 91.38 86 GLU A O 1
ATOM 696 N N . GLU A 1 87 ? -7.516 0.909 14.101 1.00 90.00 87 GLU A N 1
ATOM 697 C CA . GLU A 1 87 ? -7.890 0.438 12.757 1.00 90.00 87 GLU A CA 1
ATOM 698 C C . GLU A 1 87 ? -7.592 1.482 11.660 1.00 90.00 87 GLU A C 1
ATOM 700 O O . GLU A 1 87 ? -7.101 1.154 10.578 1.00 90.00 87 GLU A O 1
ATOM 705 N N . ILE A 1 88 ? -7.876 2.765 11.916 1.00 88.94 88 ILE A N 1
ATOM 706 C CA . ILE A 1 88 ? -7.555 3.851 10.973 1.00 88.94 88 ILE A CA 1
ATOM 707 C C . ILE A 1 88 ? -6.040 4.017 10.831 1.00 88.94 88 ILE A C 1
ATOM 709 O O . ILE A 1 88 ? -5.551 4.272 9.728 1.00 88.94 88 ILE A O 1
ATOM 713 N N . LYS A 1 89 ? -5.297 3.909 11.936 1.00 90.88 89 LYS A N 1
ATOM 714 C CA . LYS A 1 89 ? -3.841 4.037 11.938 1.00 90.88 89 LYS A CA 1
ATOM 715 C C . LYS A 1 89 ? -3.193 2.900 11.153 1.00 90.88 89 LYS A C 1
ATOM 717 O O . LYS A 1 89 ? -2.399 3.196 10.268 1.00 90.88 89 LYS A O 1
ATOM 722 N N . GLU A 1 90 ? -3.586 1.654 11.402 1.00 92.12 90 GLU A N 1
ATOM 723 C CA . GLU A 1 90 ? -3.094 0.473 10.682 1.00 92.12 90 GLU A CA 1
ATOM 724 C C . GLU A 1 90 ? -3.325 0.596 9.172 1.00 92.12 90 GLU A C 1
ATOM 726 O O . GLU A 1 90 ? -2.416 0.367 8.377 1.00 92.12 90 GLU A O 1
ATOM 731 N N . LYS A 1 91 ? -4.515 1.048 8.752 1.00 89.94 91 LYS A N 1
ATOM 732 C CA . LYS A 1 91 ? -4.807 1.281 7.329 1.00 89.94 91 LYS A CA 1
ATOM 733 C C . LYS A 1 91 ? -3.930 2.369 6.717 1.00 89.94 91 LYS A C 1
ATOM 735 O O . LYS A 1 91 ? -3.461 2.208 5.594 1.00 89.94 91 LYS A O 1
ATOM 740 N N . LYS A 1 92 ? -3.719 3.481 7.428 1.00 91.56 92 LYS A N 1
ATOM 741 C CA . LYS A 1 92 ? -2.833 4.560 6.960 1.00 91.56 92 LYS A CA 1
ATOM 742 C C . LYS A 1 92 ? -1.388 4.091 6.855 1.00 91.56 92 LYS A C 1
ATOM 744 O O . LYS A 1 92 ? -0.726 4.416 5.879 1.00 91.56 92 LYS A O 1
ATOM 749 N N . GLU A 1 93 ? -0.920 3.338 7.842 1.00 94.44 93 GLU A N 1
ATOM 750 C CA . GLU A 1 93 ? 0.425 2.770 7.861 1.00 94.44 93 GLU A CA 1
ATOM 751 C C . GLU A 1 93 ? 0.625 1.802 6.694 1.00 94.44 93 GLU A C 1
ATOM 7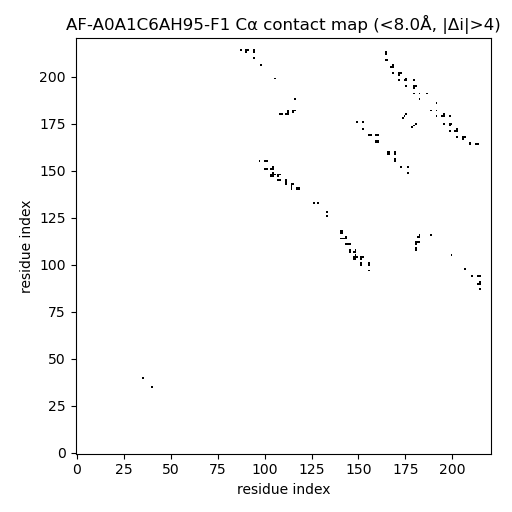53 O O . GLU A 1 93 ? 1.595 1.939 5.956 1.00 94.44 93 GLU A O 1
ATOM 758 N N . PHE A 1 94 ? -0.359 0.941 6.426 1.00 94.81 94 PHE A N 1
ATOM 759 C CA . PHE A 1 94 ? -0.362 0.078 5.247 1.00 94.81 94 PHE A CA 1
ATOM 760 C C . PHE A 1 94 ? -0.328 0.873 3.931 1.00 94.81 94 PHE A C 1
ATOM 762 O O . PHE A 1 94 ? 0.498 0.596 3.066 1.00 94.81 94 PHE A O 1
ATOM 769 N N . CYS A 1 95 ? -1.172 1.898 3.770 1.00 94.62 95 CYS A N 1
ATOM 770 C CA . CYS A 1 95 ? -1.145 2.757 2.580 1.00 94.62 95 CYS A CA 1
ATOM 771 C C . CYS A 1 95 ? 0.207 3.457 2.386 1.00 94.62 95 CYS A C 1
ATOM 773 O O . CYS A 1 95 ? 0.700 3.529 1.261 1.00 94.62 95 CYS A O 1
ATOM 775 N N . ASN A 1 96 ? 0.797 3.969 3.468 1.00 95.56 96 ASN A N 1
ATOM 776 C CA . ASN A 1 96 ? 2.105 4.619 3.429 1.00 95.56 96 ASN A CA 1
ATOM 777 C C . ASN A 1 96 ? 3.197 3.626 3.023 1.00 95.56 96 ASN A C 1
ATOM 779 O O . ASN A 1 96 ? 4.035 3.958 2.190 1.00 95.56 96 ASN A O 1
ATOM 783 N N . GLU A 1 97 ? 3.146 2.405 3.557 1.00 96.50 97 GLU A N 1
ATOM 784 C CA . GLU A 1 97 ? 4.062 1.334 3.183 1.00 96.50 97 GLU A CA 1
ATOM 785 C C . GLU A 1 97 ? 3.953 1.033 1.679 1.00 96.50 97 GLU A C 1
ATOM 787 O O . GLU A 1 97 ? 4.966 1.013 0.983 1.00 96.50 97 GLU A O 1
ATOM 792 N N . ILE A 1 98 ? 2.743 0.864 1.138 1.00 97.00 98 ILE A N 1
ATOM 793 C CA . ILE A 1 98 ? 2.551 0.627 -0.303 1.00 97.00 98 ILE A CA 1
ATOM 794 C C . ILE A 1 98 ? 3.093 1.793 -1.142 1.00 97.00 98 ILE A C 1
ATOM 796 O O . ILE A 1 98 ? 3.786 1.554 -2.132 1.00 97.00 98 ILE A O 1
ATOM 800 N N . ALA A 1 99 ? 2.838 3.040 -0.736 1.00 96.88 99 ALA A N 1
ATOM 801 C CA . ALA A 1 99 ? 3.366 4.221 -1.418 1.00 96.88 99 ALA A CA 1
ATOM 802 C C . ALA A 1 99 ? 4.903 4.235 -1.440 1.00 96.88 99 ALA A C 1
ATOM 804 O O . ALA A 1 99 ? 5.509 4.487 -2.482 1.00 96.88 99 ALA A O 1
ATOM 805 N N . GLU A 1 100 ? 5.535 3.917 -0.309 1.00 97.81 100 GLU A N 1
ATOM 806 C CA . GLU A 1 100 ? 6.988 3.819 -0.191 1.00 97.81 100 GLU A CA 1
ATOM 807 C C . GLU A 1 100 ? 7.552 2.743 -1.128 1.00 97.81 100 GLU A C 1
ATOM 809 O O . GLU A 1 100 ? 8.442 3.026 -1.931 1.00 97.81 100 GLU A O 1
ATOM 814 N N . HIS A 1 101 ? 6.987 1.536 -1.107 1.00 98.31 101 HIS A N 1
ATOM 815 C CA . HIS A 1 101 ? 7.441 0.427 -1.948 1.00 98.31 101 HIS A CA 1
ATOM 816 C C . HIS A 1 101 ? 7.294 0.734 -3.444 1.00 98.31 101 HIS A C 1
ATOM 818 O O . HIS A 1 101 ? 8.203 0.451 -4.230 1.00 98.31 101 HIS A O 1
ATOM 824 N N . ILE A 1 102 ? 6.183 1.362 -3.842 1.00 98.00 102 ILE A N 1
ATOM 825 C CA . ILE A 1 102 ? 5.967 1.811 -5.222 1.00 98.00 102 ILE A CA 1
ATOM 826 C C . ILE A 1 102 ? 6.964 2.911 -5.592 1.00 98.00 102 ILE A C 1
ATOM 828 O O . ILE A 1 102 ? 7.523 2.867 -6.683 1.00 98.00 102 ILE A O 1
ATOM 832 N N . SER A 1 103 ? 7.275 3.846 -4.691 1.00 98.06 103 SER A N 1
ATOM 833 C CA . SER A 1 103 ? 8.281 4.885 -4.955 1.00 98.06 103 SER A CA 1
ATOM 834 C C . SER A 1 103 ? 9.682 4.303 -5.188 1.00 98.06 103 SER A C 1
ATOM 836 O O . SER A 1 103 ? 10.388 4.722 -6.111 1.00 98.06 103 SER A O 1
ATOM 838 N N . ILE A 1 104 ? 10.068 3.287 -4.407 1.00 98.12 104 ILE A N 1
ATOM 839 C CA . ILE A 1 104 ? 11.350 2.588 -4.555 1.00 98.12 104 ILE A CA 1
ATOM 840 C C . ILE A 1 104 ? 11.374 1.837 -5.886 1.00 98.12 104 ILE A C 1
ATOM 842 O O . ILE A 1 104 ? 12.358 1.928 -6.621 1.00 98.12 104 ILE A O 1
ATOM 846 N N . TYR A 1 105 ? 10.283 1.140 -6.217 1.00 98.38 105 TYR A N 1
ATOM 847 C CA . TYR A 1 105 ? 10.118 0.474 -7.504 1.00 98.38 105 TYR A CA 1
ATOM 848 C C . TYR A 1 105 ? 10.268 1.455 -8.673 1.00 98.38 105 TYR A C 1
ATOM 850 O O . TYR A 1 105 ? 11.111 1.232 -9.539 1.00 98.38 105 TYR A O 1
ATOM 858 N N . LEU A 1 106 ? 9.505 2.556 -8.667 1.00 97.81 106 LEU A N 1
ATOM 859 C CA . LEU A 1 106 ? 9.516 3.588 -9.708 1.00 97.81 106 LEU A CA 1
ATOM 860 C C . LEU A 1 106 ? 10.912 4.196 -9.882 1.00 97.81 106 LEU A C 1
ATOM 862 O O . LEU A 1 106 ? 11.374 4.372 -11.009 1.00 97.81 106 LEU A O 1
ATOM 866 N N . THR A 1 107 ? 11.607 4.479 -8.780 1.00 97.31 107 THR A N 1
ATOM 867 C CA . THR A 1 107 ? 12.954 5.067 -8.810 1.00 97.31 107 THR A CA 1
ATOM 868 C C . THR A 1 107 ? 13.969 4.113 -9.437 1.00 97.31 107 THR A C 1
ATOM 870 O O . THR A 1 107 ? 14.738 4.503 -10.321 1.00 97.31 107 THR A O 1
ATOM 873 N N . ASP A 1 108 ? 13.975 2.853 -8.998 1.00 97.38 108 ASP A N 1
ATOM 874 C CA . ASP A 1 108 ? 14.946 1.861 -9.461 1.00 97.38 108 ASP A CA 1
ATOM 875 C C . ASP A 1 108 ? 14.667 1.445 -10.912 1.00 97.38 108 ASP A C 1
ATOM 877 O O . ASP A 1 108 ? 15.589 1.396 -11.725 1.00 97.38 108 ASP A O 1
ATOM 881 N N . ILE A 1 109 ? 13.394 1.247 -11.283 1.00 97.12 109 ILE A N 1
ATOM 882 C CA . ILE A 1 109 ? 13.027 0.881 -12.657 1.00 97.12 109 ILE A CA 1
ATOM 883 C C . ILE A 1 109 ? 13.270 2.030 -13.642 1.00 97.12 109 ILE A C 1
ATOM 885 O O . ILE A 1 109 ? 13.712 1.787 -14.764 1.00 97.12 109 ILE A O 1
ATOM 889 N N . SER A 1 110 ? 13.064 3.283 -13.221 1.00 96.56 110 SER A N 1
ATOM 890 C CA . SER A 1 110 ? 13.411 4.454 -14.035 1.00 96.56 110 SER A CA 1
ATOM 891 C C . SER A 1 110 ? 14.917 4.553 -14.238 1.00 96.56 110 SER A C 1
ATOM 893 O O . SER A 1 110 ? 15.375 4.740 -15.363 1.00 96.56 110 SER A O 1
ATOM 895 N N . SER A 1 111 ? 15.698 4.368 -13.169 1.00 95.56 111 SER A N 1
ATOM 896 C CA . SER A 1 111 ? 17.164 4.359 -13.251 1.00 95.56 111 SER A CA 1
ATOM 897 C C . SER A 1 111 ? 17.663 3.271 -14.204 1.00 95.56 111 SER A C 1
ATOM 899 O O . SER A 1 111 ? 18.521 3.532 -15.045 1.00 95.56 111 SER A O 1
ATOM 901 N N . TYR A 1 112 ? 17.070 2.077 -14.135 1.00 95.50 112 TYR A N 1
ATOM 902 C CA . TYR A 1 112 ? 17.339 0.971 -15.052 1.00 95.50 112 TYR A CA 1
ATOM 903 C C . TYR A 1 112 ? 17.018 1.314 -16.515 1.00 95.50 112 TYR A C 1
ATOM 905 O O . TYR A 1 112 ? 17.837 1.058 -17.401 1.00 95.50 112 TYR A O 1
ATOM 913 N N . PHE A 1 113 ? 15.850 1.905 -16.782 1.00 94.88 113 PHE A N 1
ATOM 914 C CA . PHE A 1 113 ? 15.451 2.307 -18.132 1.00 94.88 113 PHE A CA 1
ATOM 915 C C . PHE A 1 113 ? 16.405 3.360 -18.711 1.00 94.88 113 PHE A C 1
ATOM 917 O O . PHE A 1 113 ? 16.898 3.215 -19.829 1.00 94.88 113 PHE A O 1
ATOM 924 N N . PHE A 1 114 ? 16.740 4.397 -17.938 1.00 92.69 114 PHE A N 1
ATOM 925 C CA . PHE A 1 114 ? 17.652 5.444 -18.399 1.00 92.69 114 PHE A CA 1
ATOM 926 C C . PHE A 1 114 ? 19.093 4.957 -18.563 1.00 92.69 114 PHE A C 1
ATOM 928 O O . PHE A 1 114 ? 19.779 5.418 -19.474 1.00 92.69 114 PHE A O 1
ATOM 935 N N . ALA A 1 115 ? 19.548 3.998 -17.751 1.00 92.19 115 ALA A N 1
ATOM 936 C CA . ALA A 1 115 ? 20.850 3.371 -17.953 1.00 92.19 115 ALA A CA 1
ATOM 937 C C . ALA A 1 115 ? 20.920 2.649 -19.308 1.00 92.19 115 ALA A C 1
ATOM 939 O O . ALA A 1 115 ? 21.861 2.865 -20.069 1.00 92.19 115 ALA A O 1
ATOM 940 N N . GLN A 1 116 ? 19.891 1.870 -19.662 1.00 91.75 116 GLN A N 1
ATOM 941 C CA . GLN A 1 116 ? 19.786 1.263 -20.995 1.00 91.75 116 GLN A CA 1
ATOM 942 C C . GLN A 1 116 ? 19.758 2.326 -22.101 1.00 91.75 116 GLN A C 1
ATOM 944 O O . GLN A 1 116 ? 20.494 2.224 -23.081 1.00 91.75 116 GLN A O 1
ATOM 949 N N . TYR A 1 117 ? 18.950 3.373 -21.928 1.00 89.88 117 TYR A N 1
ATOM 950 C CA . TYR A 1 117 ? 18.809 4.455 -22.900 1.00 89.88 117 TYR A CA 1
ATOM 951 C C . TYR A 1 117 ? 20.146 5.155 -23.197 1.00 89.88 117 TYR A C 1
ATOM 953 O O . TYR A 1 117 ? 20.506 5.349 -24.360 1.00 89.88 117 TYR A O 1
ATOM 961 N N . LEU A 1 118 ? 20.912 5.494 -22.154 1.00 87.44 118 LEU A N 1
ATOM 962 C CA . LEU A 1 118 ? 22.232 6.117 -22.286 1.00 87.44 118 LEU A CA 1
ATOM 963 C C . LEU A 1 118 ? 23.249 5.173 -22.931 1.00 87.44 118 LEU A C 1
ATOM 965 O O . LEU A 1 118 ? 24.009 5.603 -23.800 1.00 87.44 118 LEU A O 1
ATOM 969 N N . ASN A 1 119 ? 23.228 3.890 -22.565 1.00 86.88 119 ASN A N 1
ATOM 970 C CA . ASN A 1 119 ? 24.127 2.895 -23.144 1.00 86.88 119 ASN A CA 1
ATOM 971 C C . ASN A 1 119 ? 23.883 2.740 -24.653 1.00 86.88 119 ASN A C 1
ATOM 973 O O . ASN A 1 119 ? 24.834 2.776 -25.430 1.00 86.88 119 ASN A O 1
ATOM 977 N N . ARG A 1 120 ? 22.617 2.717 -25.091 1.00 83.38 120 ARG A N 1
ATOM 978 C CA . ARG A 1 120 ? 22.251 2.697 -26.519 1.00 83.38 120 ARG A CA 1
ATOM 979 C C . ARG A 1 120 ? 22.663 3.965 -27.265 1.00 83.38 120 ARG A C 1
ATOM 981 O O . ARG A 1 120 ? 23.024 3.909 -28.437 1.00 83.38 120 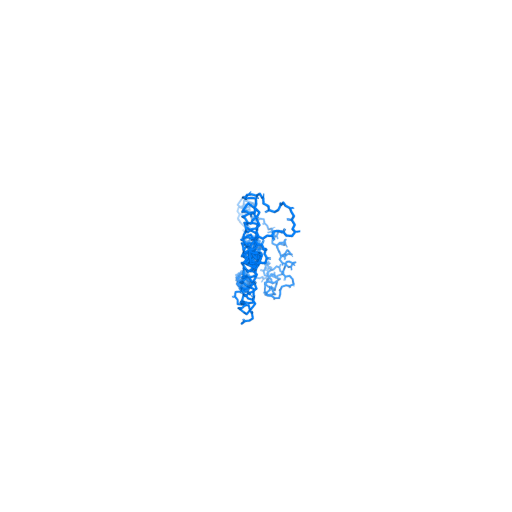ARG A O 1
ATOM 988 N N . ILE A 1 121 ? 22.580 5.138 -26.633 1.00 82.31 121 ILE A N 1
ATOM 989 C CA . ILE A 1 121 ? 23.100 6.375 -27.241 1.00 82.31 121 ILE A CA 1
ATOM 990 C C . ILE A 1 121 ? 24.606 6.262 -27.454 1.00 82.31 121 ILE A C 1
ATOM 992 O O . ILE A 1 121 ? 25.081 6.632 -28.524 1.00 82.31 121 ILE A O 1
ATOM 996 N N . ASN A 1 122 ? 25.327 5.737 -26.465 1.00 80.69 122 ASN A N 1
ATOM 997 C CA . ASN A 1 122 ? 26.771 5.571 -26.535 1.00 80.69 122 ASN A CA 1
ATOM 998 C C . ASN A 1 122 ? 27.201 4.582 -27.633 1.00 80.69 122 ASN A C 1
ATOM 1000 O O . ASN A 1 122 ? 28.149 4.872 -28.356 1.00 80.69 122 ASN A O 1
ATOM 1004 N N . GLU A 1 123 ? 26.486 3.463 -27.800 1.00 78.06 123 GLU A N 1
ATOM 1005 C CA . GLU A 1 123 ? 26.737 2.470 -28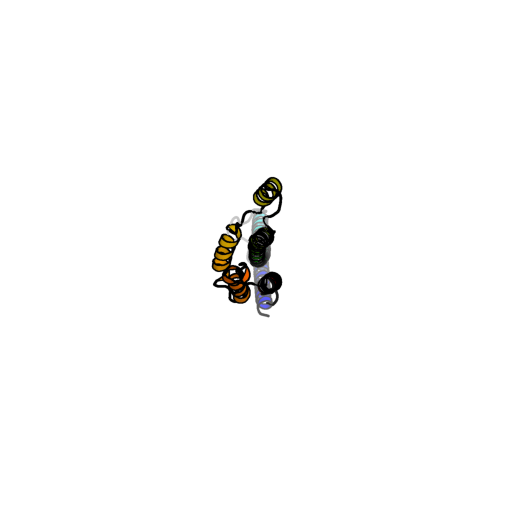.862 1.00 78.06 123 GLU A CA 1
ATOM 1006 C C . GLU A 1 123 ? 26.645 3.064 -30.276 1.00 78.06 123 GLU A C 1
ATOM 1008 O O . GLU A 1 123 ? 27.417 2.694 -31.157 1.00 78.06 123 GLU A O 1
ATOM 1013 N N . ASN A 1 124 ? 25.742 4.026 -30.483 1.00 74.50 124 ASN A N 1
ATOM 1014 C CA . ASN A 1 124 ? 25.520 4.661 -31.783 1.00 74.50 124 ASN A CA 1
ATOM 1015 C C . ASN A 1 124 ? 26.518 5.792 -32.102 1.00 74.50 124 ASN A C 1
ATOM 1017 O O . ASN A 1 124 ? 26.408 6.420 -33.159 1.00 74.50 124 ASN A O 1
ATOM 1021 N N . VAL A 1 125 ? 27.476 6.088 -31.213 1.00 71.94 125 VAL A N 1
ATOM 1022 C CA . VAL A 1 125 ? 28.510 7.095 -31.488 1.00 71.94 125 VAL A CA 1
ATOM 1023 C C . VAL A 1 125 ? 29.578 6.502 -32.423 1.00 71.94 125 VAL A C 1
ATOM 1025 O O . VAL A 1 125 ? 30.096 5.420 -32.144 1.00 71.94 125 VAL A O 1
ATOM 1028 N N . PRO A 1 126 ? 29.945 7.180 -33.530 1.00 67.56 126 PRO A N 1
ATOM 1029 C CA . PRO A 1 126 ? 30.914 6.654 -34.487 1.00 67.56 126 PRO A CA 1
ATOM 1030 C C . PRO A 1 126 ? 32.277 6.331 -33.849 1.00 67.56 126 PRO A C 1
ATOM 1032 O O . PRO A 1 126 ? 32.862 7.146 -33.140 1.00 67.56 126 PRO A O 1
ATOM 1035 N N . GLN A 1 127 ? 32.832 5.155 -34.164 1.00 63.62 127 GLN A N 1
ATOM 1036 C CA . GLN A 1 127 ? 34.111 4.657 -33.622 1.00 63.62 127 GLN A CA 1
ATOM 1037 C C . GLN A 1 127 ? 35.360 5.439 -34.083 1.00 63.62 127 GLN A C 1
ATOM 1039 O O . GLN A 1 127 ? 36.480 5.066 -33.746 1.00 63.62 127 GLN A O 1
ATOM 1044 N N . ASN A 1 128 ? 35.197 6.511 -34.862 1.00 65.75 128 ASN A N 1
ATOM 1045 C CA . ASN A 1 128 ? 36.297 7.367 -35.316 1.00 65.75 128 ASN A CA 1
ATOM 1046 C C . ASN A 1 128 ? 36.786 8.355 -34.234 1.00 65.75 128 ASN A C 1
ATOM 1048 O O . ASN A 1 128 ? 37.707 9.131 -34.488 1.00 65.75 128 ASN A O 1
ATOM 1052 N N . GLU A 1 129 ? 36.198 8.330 -33.036 1.00 61.94 129 GLU A N 1
ATOM 1053 C CA . GLU A 1 129 ? 36.681 9.079 -31.877 1.00 61.94 129 GLU A CA 1
ATOM 1054 C C . GLU A 1 129 ? 37.963 8.494 -31.269 1.00 61.94 129 GLU A C 1
ATOM 1056 O O . GLU A 1 129 ? 38.188 7.285 -31.246 1.00 61.94 129 GLU A O 1
ATOM 1061 N N . ASN A 1 130 ? 38.804 9.377 -30.715 1.00 72.00 130 ASN A N 1
ATOM 1062 C CA . ASN A 1 130 ? 40.065 9.006 -30.071 1.00 72.00 130 ASN A CA 1
ATOM 1063 C C . ASN A 1 130 ? 39.866 7.879 -29.038 1.00 72.00 130 ASN A C 1
ATOM 1065 O O . ASN A 1 130 ? 39.039 8.000 -28.135 1.00 72.00 130 ASN A O 1
ATOM 1069 N N . HIS A 1 131 ? 40.702 6.839 -29.097 1.00 69.00 131 HIS A N 1
ATOM 1070 C CA . HIS A 1 131 ? 40.616 5.647 -28.239 1.00 69.00 131 HIS A CA 1
ATOM 1071 C C . HIS A 1 131 ? 40.592 5.953 -26.723 1.00 69.00 131 HIS A C 1
ATOM 1073 O O . HIS A 1 131 ? 39.972 5.242 -25.936 1.00 69.00 131 HIS A O 1
ATOM 1079 N N . HIS A 1 132 ? 41.242 7.035 -26.283 1.00 70.56 132 HIS A N 1
ATOM 1080 C CA . HIS A 1 132 ? 41.191 7.475 -24.882 1.00 70.56 132 HIS A CA 1
ATOM 1081 C C . HIS A 1 132 ? 39.835 8.081 -24.485 1.00 70.56 132 HIS A C 1
ATOM 1083 O O . HIS A 1 132 ? 39.396 7.917 -23.347 1.00 70.56 132 HIS A O 1
ATOM 1089 N N . LEU A 1 133 ? 39.158 8.765 -25.413 1.00 69.44 133 LEU A N 1
ATOM 1090 C CA . LEU A 1 133 ? 37.833 9.345 -25.185 1.00 69.44 133 LEU A CA 1
ATOM 1091 C C . LEU A 1 133 ? 36.763 8.252 -25.131 1.00 69.44 133 LEU A C 1
ATOM 1093 O O . LEU A 1 133 ? 35.897 8.308 -24.261 1.00 69.44 133 LEU A O 1
ATOM 1097 N N . SER A 1 134 ? 36.860 7.234 -25.992 1.00 66.94 134 SER A N 1
ATOM 1098 C CA . SER A 1 134 ? 35.934 6.097 -25.989 1.00 66.94 134 SER A CA 1
ATOM 1099 C C . SER A 1 134 ? 36.072 5.239 -24.726 1.00 66.94 134 SER A C 1
ATOM 1101 O O . SER A 1 134 ? 35.063 4.894 -24.114 1.00 66.94 134 SER A O 1
ATOM 1103 N N . GLN A 1 135 ? 37.296 4.976 -24.252 1.00 69.62 135 GLN A N 1
ATOM 1104 C CA . GLN A 1 135 ? 37.508 4.280 -22.975 1.00 69.62 135 GLN A CA 1
ATOM 1105 C C . GLN A 1 135 ? 36.981 5.064 -21.770 1.00 69.62 135 GLN A C 1
ATOM 1107 O O . GLN A 1 135 ? 36.290 4.492 -20.930 1.00 69.62 135 GLN A O 1
ATOM 1112 N N . ASN A 1 136 ? 37.273 6.366 -21.678 1.00 73.50 136 ASN A N 1
ATOM 1113 C CA . ASN A 1 136 ? 36.772 7.187 -20.574 1.00 73.50 136 ASN A CA 1
ATOM 1114 C C . ASN A 1 136 ? 35.235 7.215 -20.568 1.00 73.50 136 ASN A C 1
ATOM 1116 O O . ASN A 1 136 ? 34.609 7.067 -19.524 1.00 73.50 136 ASN A O 1
ATOM 1120 N N . ARG A 1 137 ? 34.609 7.323 -21.744 1.00 69.44 137 ARG A N 1
ATOM 1121 C CA . ARG A 1 137 ? 33.150 7.305 -21.859 1.00 69.44 137 ARG A CA 1
ATOM 1122 C C . ARG A 1 137 ? 32.555 5.967 -21.416 1.00 69.44 137 ARG A C 1
ATOM 1124 O O . ARG A 1 137 ? 31.650 5.974 -20.592 1.00 69.44 137 ARG A O 1
ATOM 1131 N N . ASN A 1 138 ? 33.124 4.846 -21.862 1.00 72.12 138 ASN A N 1
ATOM 1132 C CA . ASN A 1 138 ? 32.698 3.500 -21.465 1.00 72.12 138 ASN A CA 1
ATOM 1133 C C . ASN A 1 138 ? 32.837 3.247 -19.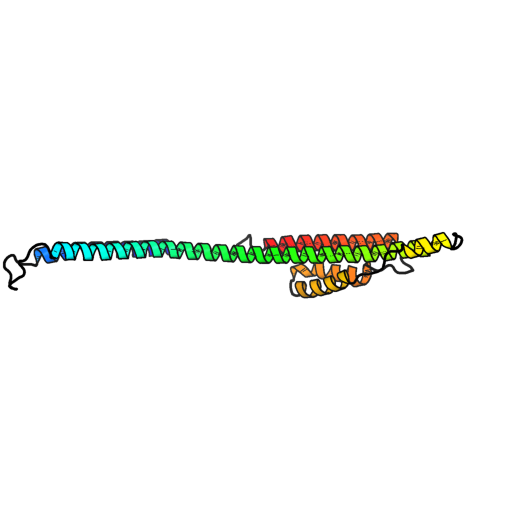956 1.00 72.12 138 ASN A C 1
ATOM 1135 O O . ASN A 1 138 ? 31.960 2.629 -19.360 1.00 72.12 138 ASN A O 1
ATOM 1139 N N . ASN A 1 139 ? 33.885 3.775 -19.320 1.00 77.06 139 ASN A N 1
ATOM 1140 C CA . ASN A 1 139 ? 34.076 3.658 -17.871 1.00 77.06 139 ASN A CA 1
ATOM 1141 C C . ASN A 1 139 ? 33.058 4.475 -17.054 1.00 77.06 139 ASN A C 1
ATOM 1143 O O . ASN A 1 139 ? 32.868 4.196 -15.874 1.00 77.06 139 ASN A O 1
ATOM 1147 N N . ASN A 1 140 ? 32.408 5.467 -17.671 1.00 79.88 140 ASN A N 1
ATOM 1148 C CA . ASN A 1 140 ? 31.406 6.325 -17.034 1.00 79.88 140 ASN A CA 1
ATOM 1149 C C . ASN A 1 140 ? 29.961 5.896 -17.341 1.00 79.88 140 ASN A C 1
ATOM 1151 O O . ASN A 1 140 ? 29.026 6.579 -16.918 1.00 79.88 140 ASN A O 1
ATOM 1155 N N . LEU A 1 141 ? 29.754 4.801 -18.085 1.00 81.00 141 LEU A N 1
ATOM 1156 C CA . LEU A 1 141 ? 28.409 4.309 -18.369 1.00 81.00 141 LEU A CA 1
ATOM 1157 C C . LEU A 1 141 ? 27.742 3.809 -17.076 1.00 81.00 141 LEU A C 1
ATOM 1159 O O . LEU A 1 141 ? 28.365 3.084 -16.294 1.00 81.00 141 LEU A O 1
ATOM 1163 N N . PRO A 1 142 ? 26.473 4.176 -16.837 1.00 83.25 142 PRO A N 1
ATOM 1164 C CA . PRO A 1 142 ? 25.752 3.719 -15.663 1.00 83.25 142 PRO A CA 1
ATOM 1165 C C . PRO A 1 142 ? 25.591 2.197 -15.685 1.00 83.25 142 PRO A C 1
ATOM 1167 O O . PRO A 1 142 ? 25.272 1.583 -16.708 1.00 83.25 142 PRO A O 1
ATOM 1170 N N . GLN A 1 143 ? 25.773 1.581 -14.517 1.00 84.19 143 GLN A N 1
ATOM 1171 C CA . GLN A 1 143 ? 25.540 0.154 -14.352 1.00 84.19 143 GLN A CA 1
ATOM 1172 C C . GLN A 1 143 ? 24.049 -0.155 -14.532 1.00 84.19 143 GLN A C 1
ATOM 1174 O O . GLN A 1 143 ? 23.195 0.410 -13.849 1.00 84.19 143 GLN A O 1
ATOM 1179 N N . ILE A 1 144 ? 23.741 -1.107 -15.411 1.00 85.50 144 ILE A N 1
ATOM 1180 C CA . ILE A 1 144 ? 22.381 -1.613 -15.587 1.00 85.50 144 ILE A CA 1
ATOM 1181 C C . ILE A 1 144 ? 22.061 -2.557 -14.419 1.00 85.50 144 ILE A C 1
ATOM 1183 O O . ILE A 1 144 ? 22.567 -3.676 -14.348 1.00 85.50 144 ILE A O 1
ATOM 1187 N N . ASN A 1 145 ? 21.218 -2.105 -13.493 1.00 90.25 145 ASN A N 1
ATOM 1188 C CA . ASN A 1 145 ? 20.750 -2.890 -12.352 1.00 90.25 145 ASN A CA 1
ATOM 1189 C C . ASN A 1 145 ? 19.280 -2.558 -12.067 1.00 90.25 145 ASN A C 1
ATOM 1191 O O . ASN A 1 145 ? 18.905 -1.392 -12.081 1.00 90.25 145 ASN A O 1
ATOM 1195 N N . ARG A 1 146 ? 18.468 -3.591 -11.813 1.00 93.69 146 ARG A N 1
ATOM 1196 C CA . ARG A 1 146 ? 17.046 -3.474 -11.440 1.00 93.69 146 ARG A CA 1
ATOM 1197 C C . ARG A 1 146 ? 16.651 -4.367 -10.261 1.00 93.69 146 ARG A C 1
ATOM 1199 O O . ARG A 1 146 ? 15.497 -4.770 -10.126 1.00 93.69 146 ARG A O 1
ATOM 1206 N N . SER A 1 147 ? 17.625 -4.779 -9.450 1.00 95.94 147 SER A N 1
ATOM 1207 C CA . SER A 1 147 ? 17.422 -5.758 -8.375 1.00 95.94 147 SER A CA 1
ATOM 1208 C C . SER A 1 147 ? 16.398 -5.277 -7.342 1.00 95.94 147 SER A C 1
ATOM 1210 O O . SER A 1 147 ? 15.548 -6.058 -6.905 1.00 95.94 147 SER A O 1
ATOM 1212 N N . LYS A 1 148 ? 16.402 -3.978 -7.002 1.00 95.69 148 LYS A N 1
ATOM 1213 C CA . LYS A 1 148 ? 15.412 -3.428 -6.067 1.00 95.69 148 LYS A CA 1
ATOM 1214 C C . LYS A 1 148 ? 14.027 -3.396 -6.706 1.00 95.69 148 LYS A C 1
ATOM 1216 O O . LYS A 1 148 ? 13.075 -3.801 -6.048 1.00 95.69 148 LYS A O 1
ATOM 1221 N N . ALA A 1 149 ? 13.909 -3.008 -7.977 1.00 96.75 149 ALA A N 1
ATOM 1222 C CA . ALA A 1 149 ? 12.642 -3.046 -8.703 1.00 96.75 149 ALA A CA 1
ATOM 1223 C C . ALA A 1 149 ? 12.069 -4.472 -8.781 1.00 96.75 149 ALA A C 1
ATOM 1225 O O . ALA A 1 149 ? 10.877 -4.661 -8.560 1.00 96.75 149 ALA A O 1
ATOM 1226 N N . ILE A 1 150 ? 12.902 -5.490 -9.032 1.00 97.44 150 ILE A N 1
ATOM 1227 C CA . ILE A 1 150 ? 12.477 -6.901 -9.014 1.00 97.44 150 ILE A CA 1
ATOM 1228 C C . ILE A 1 150 ? 11.944 -7.294 -7.633 1.00 97.44 150 ILE A C 1
ATOM 1230 O O . ILE A 1 150 ? 10.868 -7.881 -7.535 1.00 97.44 150 ILE A O 1
ATOM 1234 N N . ASN A 1 151 ? 12.669 -6.955 -6.566 1.00 97.94 151 ASN A N 1
ATOM 1235 C CA . ASN A 1 151 ? 12.234 -7.253 -5.203 1.00 97.94 151 ASN A CA 1
ATOM 1236 C C . ASN A 1 151 ? 10.884 -6.581 -4.891 1.00 97.94 151 ASN A C 1
ATOM 1238 O O . ASN A 1 151 ? 9.925 -7.261 -4.524 1.00 97.94 151 ASN A O 1
ATOM 1242 N N . MET A 1 152 ? 10.785 -5.269 -5.120 1.00 98.00 152 MET A N 1
ATOM 1243 C CA . MET A 1 152 ? 9.563 -4.507 -4.856 1.00 98.00 152 MET A CA 1
ATOM 1244 C C . MET A 1 152 ? 8.382 -5.006 -5.689 1.00 98.00 152 MET A C 1
ATOM 1246 O O . MET A 1 152 ? 7.279 -5.096 -5.163 1.00 98.00 152 MET A O 1
ATOM 1250 N N . TYR A 1 153 ? 8.602 -5.392 -6.948 1.00 98.12 153 TYR A N 1
ATOM 1251 C CA . TYR A 1 153 ? 7.571 -5.988 -7.796 1.00 98.12 153 TYR A CA 1
ATOM 1252 C C . TYR A 1 153 ? 6.955 -7.235 -7.150 1.00 98.12 153 TYR A C 1
ATOM 1254 O O . TYR A 1 153 ? 5.737 -7.307 -6.985 1.00 98.12 153 TYR A O 1
ATOM 1262 N N . PHE A 1 154 ? 7.775 -8.195 -6.714 1.00 98.00 154 PHE A N 1
ATOM 1263 C CA . PHE A 1 154 ? 7.258 -9.398 -6.059 1.00 98.00 154 PHE A CA 1
ATOM 1264 C C . PHE A 1 154 ? 6.591 -9.089 -4.719 1.00 98.00 154 PHE A C 1
ATOM 1266 O O . PHE A 1 154 ? 5.521 -9.627 -4.431 1.00 98.00 154 PHE A O 1
ATOM 1273 N N . LEU A 1 155 ? 7.188 -8.207 -3.917 1.00 98.12 155 LEU A N 1
ATOM 1274 C CA . LEU A 1 155 ? 6.648 -7.828 -2.615 1.00 98.12 155 LEU A CA 1
ATOM 1275 C C . LEU A 1 155 ? 5.277 -7.150 -2.739 1.00 98.12 155 LEU A C 1
ATOM 1277 O O . LEU A 1 155 ? 4.342 -7.523 -2.030 1.00 98.12 155 LEU A O 1
ATOM 1281 N N . LEU A 1 156 ? 5.136 -6.210 -3.677 1.00 98.06 156 LEU A N 1
ATOM 1282 C CA . LEU A 1 156 ? 3.871 -5.542 -3.979 1.00 98.06 156 LEU A CA 1
ATOM 1283 C C . LEU A 1 156 ? 2.834 -6.532 -4.501 1.00 98.06 156 LEU A C 1
ATOM 1285 O O . LEU A 1 156 ? 1.705 -6.520 -4.016 1.00 98.06 156 LEU A O 1
ATOM 1289 N N . ARG A 1 157 ? 3.213 -7.445 -5.407 1.00 97.56 157 ARG A N 1
ATOM 1290 C CA . ARG A 1 157 ? 2.307 -8.506 -5.869 1.00 97.56 157 ARG A CA 1
ATOM 1291 C C . ARG A 1 157 ? 1.784 -9.343 -4.710 1.00 97.56 157 ARG A C 1
ATOM 1293 O O . ARG A 1 157 ? 0.580 -9.530 -4.614 1.00 97.56 157 ARG A O 1
ATOM 1300 N N . ILE A 1 158 ? 2.650 -9.781 -3.796 1.00 97.38 158 ILE A N 1
ATOM 1301 C CA . ILE A 1 158 ? 2.246 -10.577 -2.627 1.00 97.38 158 ILE A CA 1
ATOM 1302 C C . ILE A 1 158 ? 1.312 -9.782 -1.706 1.00 97.38 158 ILE A C 1
ATOM 1304 O O . ILE A 1 158 ? 0.256 -10.288 -1.327 1.00 97.38 158 ILE A O 1
ATOM 1308 N N . LYS A 1 159 ? 1.676 -8.540 -1.357 1.00 95.94 159 LYS A N 1
ATOM 1309 C CA . LYS A 1 159 ? 0.893 -7.698 -0.435 1.00 95.94 159 LYS A CA 1
ATOM 1310 C C . LYS A 1 159 ? -0.477 -7.313 -1.000 1.00 95.94 159 LYS A C 1
ATOM 1312 O O . LYS A 1 159 ? -1.431 -7.198 -0.236 1.00 95.94 159 LYS A O 1
ATOM 1317 N N . LEU A 1 160 ? -0.577 -7.114 -2.313 1.00 96.19 160 LEU A N 1
ATOM 1318 C CA . LEU A 1 160 ? -1.777 -6.589 -2.966 1.00 96.19 160 LEU A CA 1
ATOM 1319 C C . LEU A 1 160 ? -2.660 -7.669 -3.614 1.00 96.19 160 LEU A C 1
ATOM 1321 O O . LEU A 1 160 ? -3.797 -7.367 -3.965 1.00 96.19 160 LEU A O 1
ATOM 1325 N N . ASN A 1 161 ? -2.194 -8.919 -3.744 1.00 93.31 161 ASN A N 1
ATOM 1326 C CA . ASN A 1 161 ? -2.875 -9.980 -4.508 1.00 93.31 161 ASN A CA 1
ATOM 1327 C C . ASN A 1 161 ? -4.351 -10.193 -4.132 1.00 93.31 161 ASN A C 1
ATOM 1329 O O . ASN A 1 161 ? -5.171 -10.513 -4.986 1.00 93.31 161 ASN A O 1
ATOM 1333 N N . ASN A 1 162 ? -4.685 -10.042 -2.850 1.00 91.81 162 ASN A N 1
ATOM 1334 C CA . ASN A 1 162 ? -6.026 -10.319 -2.328 1.00 91.81 162 ASN A CA 1
ATOM 1335 C C . ASN A 1 162 ? -6.859 -9.045 -2.107 1.00 91.81 162 ASN A C 1
ATOM 1337 O O . ASN A 1 162 ? -7.890 -9.100 -1.439 1.00 91.81 162 ASN A O 1
ATOM 1341 N N . ILE A 1 163 ? -6.414 -7.900 -2.633 1.00 92.81 163 ILE A N 1
ATOM 1342 C CA . ILE A 1 163 ? -7.081 -6.606 -2.472 1.00 92.81 163 ILE A CA 1
ATOM 1343 C C . ILE A 1 163 ? -7.674 -6.194 -3.819 1.00 92.81 163 ILE A C 1
ATOM 1345 O O . ILE A 1 163 ? -6.954 -5.853 -4.756 1.00 92.81 163 ILE A O 1
ATOM 1349 N N . SER A 1 164 ? -9.003 -6.219 -3.919 1.00 90.94 164 SER A N 1
ATOM 1350 C CA . SER A 1 164 ? -9.715 -5.970 -5.181 1.00 90.94 164 SER A CA 1
ATOM 1351 C C . SER A 1 164 ? -9.444 -4.579 -5.765 1.00 90.94 164 SER A C 1
ATOM 1353 O O . SER A 1 164 ? -9.298 -4.409 -6.976 1.00 90.94 164 SER A O 1
ATOM 1355 N N . GLU A 1 165 ? -9.284 -3.594 -4.890 1.00 90.12 165 GLU A N 1
ATOM 1356 C CA . GLU A 1 165 ? -9.009 -2.195 -5.192 1.00 90.12 165 GLU A CA 1
ATOM 1357 C C . GLU A 1 165 ? -7.591 -1.987 -5.741 1.00 90.12 165 GLU A C 1
ATOM 1359 O O . GLU A 1 165 ? -7.322 -0.967 -6.370 1.00 90.12 165 GLU A O 1
ATOM 1364 N N . ALA A 1 166 ? -6.688 -2.950 -5.535 1.00 94.50 166 ALA A N 1
ATOM 1365 C CA . ALA A 1 166 ? -5.303 -2.885 -5.991 1.00 94.50 166 ALA A CA 1
ATOM 1366 C C . ALA A 1 166 ? -5.076 -3.549 -7.361 1.00 94.50 166 ALA A C 1
ATOM 1368 O O . ALA A 1 166 ? -3.961 -3.531 -7.879 1.00 94.50 166 ALA A O 1
ATOM 1369 N N . THR A 1 167 ? -6.118 -4.105 -7.984 1.00 94.38 167 THR A N 1
ATOM 1370 C CA . THR A 1 167 ? -6.030 -4.775 -9.296 1.00 94.38 167 THR A CA 1
ATOM 1371 C C . THR A 1 167 ? -5.429 -3.884 -10.384 1.00 94.38 167 THR A C 1
ATOM 1373 O O . THR A 1 167 ? -4.587 -4.345 -11.152 1.00 94.38 167 THR A O 1
ATOM 1376 N N . GLY A 1 168 ? -5.787 -2.596 -10.409 1.00 95.38 168 GLY A N 1
ATOM 1377 C CA . GLY A 1 168 ? -5.207 -1.626 -11.341 1.00 95.38 168 GLY A CA 1
ATOM 1378 C C . GLY A 1 168 ? -3.707 -1.396 -11.125 1.00 95.38 168 GLY A C 1
ATOM 1379 O O . GLY A 1 168 ? -2.967 -1.277 -12.094 1.00 95.38 168 GLY A O 1
ATOM 1380 N N . ILE A 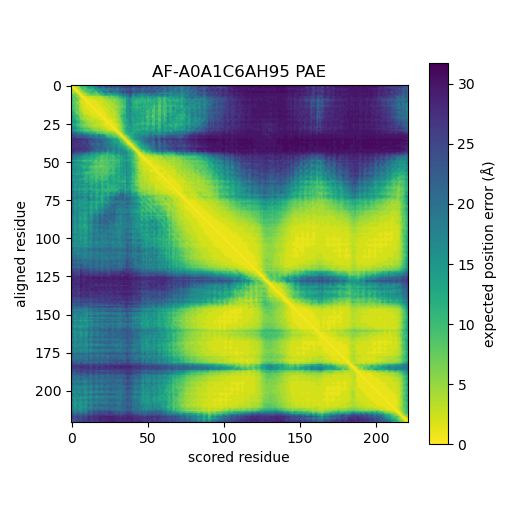1 169 ? -3.242 -1.396 -9.870 1.00 97.31 169 ILE A N 1
ATOM 1381 C CA . ILE A 1 169 ? -1.811 -1.277 -9.541 1.00 97.31 169 ILE A CA 1
ATOM 1382 C C . ILE A 1 169 ? -1.056 -2.510 -10.043 1.00 97.31 169 ILE A C 1
ATOM 1384 O O . ILE A 1 169 ? -0.003 -2.377 -10.658 1.00 97.31 169 ILE A O 1
ATOM 1388 N N . LEU A 1 170 ? -1.597 -3.706 -9.796 1.00 97.62 170 LEU A N 1
ATOM 1389 C CA . LEU A 1 170 ? -0.973 -4.963 -10.213 1.00 97.62 170 LEU A CA 1
ATOM 1390 C C . LEU A 1 170 ? -0.837 -5.060 -11.736 1.00 97.62 170 LEU A C 1
ATOM 1392 O O . LEU A 1 170 ? 0.231 -5.420 -12.221 1.00 97.62 170 LEU A O 1
ATOM 1396 N N . ALA A 1 171 ? -1.880 -4.681 -12.478 1.00 97.12 171 ALA A N 1
ATOM 1397 C CA . ALA A 1 171 ? -1.843 -4.676 -13.938 1.00 97.12 171 ALA A CA 1
ATOM 1398 C C . ALA A 1 171 ? -0.761 -3.728 -14.485 1.00 97.12 171 ALA A C 1
ATOM 1400 O O . ALA A 1 171 ? 0.002 -4.108 -15.370 1.00 97.12 171 ALA A O 1
ATOM 1401 N N . GLU A 1 172 ? -0.644 -2.516 -13.932 1.00 97.75 172 GLU A N 1
ATOM 1402 C CA . GLU A 1 172 ? 0.388 -1.571 -14.374 1.00 97.75 172 GLU A CA 1
ATOM 1403 C C . GLU A 1 172 ? 1.801 -1.984 -13.958 1.00 97.75 172 GLU A C 1
ATOM 1405 O O . GLU A 1 172 ? 2.743 -1.818 -14.735 1.00 97.75 172 GLU A O 1
ATOM 1410 N N . LEU A 1 173 ? 1.965 -2.582 -12.774 1.00 97.62 173 LEU A N 1
ATOM 1411 C CA . LEU A 1 173 ? 3.233 -3.193 -12.375 1.00 97.62 173 LEU A CA 1
ATOM 1412 C C . LEU A 1 173 ? 3.659 -4.277 -13.370 1.00 97.62 173 LEU A C 1
ATOM 1414 O O . LEU A 1 173 ? 4.824 -4.300 -13.766 1.00 97.62 173 LEU A O 1
ATOM 1418 N N . ASP A 1 174 ? 2.734 -5.139 -13.794 1.00 97.62 174 ASP A N 1
ATOM 1419 C CA . ASP A 1 174 ? 3.008 -6.192 -14.773 1.00 97.62 174 ASP A CA 1
ATOM 1420 C C . ASP A 1 174 ? 3.380 -5.599 -16.143 1.00 97.62 174 ASP A C 1
ATOM 1422 O O . ASP A 1 174 ? 4.367 -6.036 -16.743 1.00 97.62 174 ASP A O 1
ATOM 1426 N N . ASN A 1 175 ? 2.658 -4.572 -16.606 1.00 96.94 175 ASN A N 1
ATOM 1427 C CA . ASN A 1 175 ? 2.962 -3.862 -17.853 1.00 96.94 175 ASN A CA 1
ATOM 1428 C C . ASN A 1 175 ? 4.386 -3.287 -17.830 1.00 96.94 175 ASN A C 1
ATOM 1430 O O . ASN A 1 175 ? 5.192 -3.544 -18.729 1.00 96.94 175 ASN A O 1
ATOM 1434 N N . ILE A 1 176 ? 4.732 -2.522 -16.791 1.00 97.19 176 ILE A N 1
ATOM 1435 C CA . ILE A 1 176 ? 6.054 -1.894 -16.686 1.00 97.19 176 ILE A CA 1
ATOM 1436 C C . ILE A 1 176 ? 7.141 -2.962 -16.570 1.00 97.19 176 ILE A C 1
ATOM 1438 O O . ILE A 1 176 ? 8.118 -2.937 -17.321 1.00 97.19 176 ILE A O 1
ATOM 1442 N N . HIS A 1 177 ? 6.980 -3.902 -15.635 1.00 96.75 177 HIS A N 1
ATOM 1443 C CA . HIS A 1 177 ? 8.033 -4.844 -15.269 1.00 96.75 177 HIS A CA 1
ATOM 1444 C C . HIS A 1 177 ? 8.386 -5.821 -16.393 1.00 96.75 177 HIS A C 1
ATOM 1446 O O . HIS A 1 177 ? 9.554 -6.205 -16.528 1.00 96.75 177 HIS A O 1
ATOM 1452 N N . ASN A 1 178 ? 7.383 -6.229 -17.173 1.00 94.69 178 ASN A N 1
ATOM 1453 C CA . ASN A 1 178 ? 7.535 -7.278 -18.175 1.00 94.69 178 ASN A CA 1
ATOM 1454 C C . ASN A 1 178 ? 7.677 -6.736 -19.598 1.00 94.69 178 ASN A C 1
ATOM 1456 O O . ASN A 1 178 ? 8.194 -7.457 -20.445 1.00 94.69 178 ASN A O 1
ATOM 1460 N N . GLN A 1 179 ? 7.247 -5.500 -19.866 1.00 92.56 179 GLN A N 1
ATOM 1461 C CA . GLN A 1 179 ? 7.207 -4.969 -21.228 1.00 92.56 179 GLN A CA 1
ATOM 1462 C C . GLN A 1 179 ? 7.875 -3.598 -21.342 1.00 92.56 179 GLN A C 1
ATOM 1464 O O . GLN A 1 179 ? 8.870 -3.456 -22.044 1.00 92.56 179 GLN A O 1
ATOM 1469 N N . TYR A 1 180 ? 7.367 -2.579 -20.649 1.00 93.31 180 TYR A N 1
ATOM 1470 C CA . TYR A 1 180 ? 7.739 -1.194 -20.970 1.00 93.31 180 TYR A CA 1
ATOM 1471 C C . TYR A 1 180 ? 9.071 -0.721 -20.377 1.00 93.31 180 TYR A C 1
ATOM 1473 O O . TYR A 1 180 ? 9.555 0.339 -20.764 1.00 93.31 180 TYR A O 1
ATOM 1481 N N . CYS A 1 181 ? 9.682 -1.472 -19.456 1.00 92.94 181 CYS A N 1
ATOM 1482 C CA . CYS A 1 181 ? 10.991 -1.125 -18.892 1.00 92.94 181 CYS A CA 1
ATOM 1483 C C . CYS A 1 181 ? 12.195 -1.526 -19.767 1.00 92.94 181 CYS A C 1
ATOM 1485 O O . CYS A 1 181 ? 13.336 -1.229 -19.398 1.00 92.94 181 CYS A O 1
ATOM 1487 N N . PHE A 1 182 ? 11.963 -2.198 -20.894 1.00 91.69 182 PHE A N 1
ATOM 1488 C CA . PHE A 1 182 ? 13.005 -2.644 -21.815 1.00 91.69 182 PHE A CA 1
ATOM 1489 C C . PHE A 1 182 ? 13.096 -1.728 -23.042 1.00 91.69 182 PHE A C 1
ATOM 1491 O O . PHE A 1 182 ? 12.118 -1.091 -23.437 1.00 91.69 182 PHE A O 1
ATOM 1498 N N . LEU A 1 183 ? 14.297 -1.647 -23.617 1.00 88.56 183 LEU A N 1
ATOM 1499 C CA . LEU A 1 183 ? 14.582 -0.947 -24.870 1.00 88.56 183 LEU A CA 1
ATOM 1500 C C . LEU A 1 183 ? 15.112 -1.959 -25.892 1.00 88.56 183 LEU A C 1
ATOM 1502 O O . LEU A 1 183 ? 16.295 -2.325 -25.846 1.00 88.56 183 LEU A O 1
ATOM 1506 N N . ASP A 1 184 ? 14.238 -2.401 -26.796 1.00 80.56 184 ASP A N 1
ATOM 1507 C CA . ASP A 1 184 ? 14.599 -3.337 -27.863 1.00 80.56 184 ASP A CA 1
ATOM 1508 C C . ASP A 1 184 ? 15.415 -2.634 -28.965 1.00 80.56 184 ASP A C 1
ATOM 1510 O O . ASP A 1 184 ? 15.427 -1.406 -29.071 1.00 80.56 184 ASP A O 1
ATOM 1514 N N . GLU A 1 185 ? 16.151 -3.403 -29.775 1.00 69.56 185 GLU A N 1
ATOM 1515 C CA . GLU A 1 185 ? 17.050 -2.853 -30.811 1.00 69.56 185 GLU A CA 1
ATOM 1516 C C . GLU A 1 185 ? 16.310 -2.099 -31.916 1.00 69.56 185 GLU A C 1
ATOM 1518 O O . GLU A 1 185 ? 16.806 -1.082 -32.401 1.00 69.56 185 GLU A O 1
ATOM 1523 N N . ASP A 1 186 ? 15.108 -2.562 -32.253 1.00 69.88 186 ASP A N 1
ATOM 1524 C CA . ASP A 1 186 ? 14.276 -1.997 -33.316 1.00 69.88 186 ASP A CA 1
ATOM 1525 C C . ASP A 1 186 ? 13.315 -0.903 -32.817 1.00 69.88 186 ASP A C 1
ATOM 1527 O O . ASP A 1 186 ? 12.537 -0.348 -33.597 1.00 69.88 186 ASP A O 1
ATOM 1531 N N . ASP A 1 187 ? 13.341 -0.580 -31.521 1.00 76.31 187 ASP A N 1
ATOM 1532 C CA . ASP A 1 187 ? 12.421 0.396 -30.949 1.00 76.31 187 ASP A CA 1
ATOM 1533 C C . ASP A 1 187 ? 12.764 1.831 -31.367 1.00 76.31 187 ASP A C 1
ATOM 1535 O O . ASP A 1 187 ? 13.895 2.311 -31.216 1.00 76.31 187 ASP A O 1
ATOM 1539 N N . ASP A 1 188 ? 11.735 2.594 -31.752 1.00 86.75 188 ASP A N 1
ATOM 1540 C CA . ASP A 1 188 ? 11.818 4.050 -31.687 1.00 86.75 188 ASP A CA 1
ATOM 1541 C C . ASP A 1 188 ? 11.998 4.452 -30.216 1.00 86.75 188 ASP A C 1
ATOM 1543 O O . ASP A 1 188 ? 11.068 4.444 -29.405 1.00 86.75 188 ASP A O 1
ATOM 1547 N N . ARG A 1 189 ? 13.236 4.812 -29.870 1.00 85.12 189 ARG A N 1
ATOM 1548 C CA . ARG A 1 189 ? 13.640 5.153 -28.501 1.00 85.12 189 ARG A CA 1
ATOM 1549 C C . ARG A 1 189 ? 12.830 6.306 -27.910 1.00 85.12 189 ARG A C 1
ATOM 1551 O O . ARG A 1 189 ? 12.605 6.327 -26.700 1.00 85.12 189 ARG A O 1
ATOM 1558 N N . PHE A 1 190 ? 12.409 7.268 -28.732 1.00 87.44 190 PHE A N 1
ATOM 1559 C CA . PHE A 1 190 ? 11.611 8.398 -28.266 1.00 87.44 190 PHE A CA 1
ATOM 1560 C C . PHE A 1 190 ? 10.180 7.952 -27.963 1.00 87.44 190 PHE A C 1
ATOM 1562 O O . PHE A 1 190 ? 9.652 8.259 -26.892 1.00 87.44 190 PHE A O 1
ATOM 1569 N N . GLN A 1 191 ? 9.582 7.159 -28.854 1.00 91.25 191 GLN A N 1
ATOM 1570 C CA . GLN A 1 191 ? 8.265 6.574 -28.621 1.00 91.25 191 GLN A CA 1
ATOM 1571 C C . GLN A 1 191 ? 8.267 5.646 -27.397 1.00 91.25 191 GLN A C 1
ATOM 1573 O O . GLN A 1 191 ? 7.357 5.718 -26.567 1.00 91.25 191 GLN A O 1
ATOM 1578 N N . ARG A 1 192 ? 9.300 4.809 -27.239 1.00 92.50 192 ARG A N 1
ATOM 1579 C CA . ARG A 1 192 ? 9.430 3.902 -26.093 1.00 92.50 192 ARG A CA 1
ATOM 1580 C C . ARG A 1 192 ? 9.556 4.665 -24.778 1.00 92.50 192 ARG A C 1
ATOM 1582 O O . ARG A 1 192 ? 8.883 4.313 -23.813 1.00 92.50 192 ARG A O 1
ATOM 1589 N N . LEU A 1 193 ? 10.349 5.740 -24.749 1.00 92.56 193 LEU A N 1
ATOM 1590 C CA . LEU A 1 193 ? 10.456 6.623 -23.585 1.00 92.56 193 LEU A CA 1
ATOM 1591 C C . LEU A 1 193 ? 9.093 7.213 -23.194 1.00 92.56 193 LEU A C 1
ATOM 1593 O O . LEU A 1 193 ? 8.745 7.197 -22.014 1.00 92.56 193 LEU A O 1
ATOM 1597 N N . GLN A 1 194 ? 8.305 7.688 -24.164 1.00 94.38 194 GLN A N 1
ATOM 1598 C CA . GLN A 1 194 ? 6.961 8.210 -23.890 1.00 94.38 194 GLN A CA 1
ATOM 1599 C C . GLN A 1 194 ? 6.029 7.135 -23.322 1.00 94.38 194 GLN A C 1
ATOM 1601 O O . GLN A 1 194 ? 5.328 7.384 -22.344 1.00 94.38 194 GLN A O 1
ATOM 1606 N N . GLN A 1 195 ? 6.028 5.933 -23.904 1.00 95.12 195 GLN A N 1
ATOM 1607 C CA . GLN A 1 195 ? 5.214 4.823 -23.404 1.00 95.12 195 GLN A CA 1
ATOM 1608 C C . GLN A 1 195 ? 5.597 4.446 -21.973 1.00 95.12 195 GLN A C 1
ATOM 1610 O O . GLN A 1 195 ? 4.721 4.332 -21.118 1.00 95.12 195 GLN A O 1
ATOM 1615 N N . PHE A 1 196 ? 6.894 4.312 -21.698 1.00 96.12 196 PHE A N 1
ATOM 1616 C CA . PHE A 1 196 ? 7.390 4.024 -20.358 1.00 96.12 196 PHE A CA 1
ATOM 1617 C C . PHE A 1 196 ? 6.926 5.085 -19.352 1.00 96.12 196 PHE A C 1
ATOM 1619 O O . PHE A 1 196 ? 6.314 4.742 -18.343 1.00 96.12 196 PHE A O 1
ATOM 1626 N N . GLN A 1 197 ? 7.114 6.373 -19.659 1.00 96.12 197 GLN A N 1
ATOM 1627 C CA . GLN A 1 197 ? 6.662 7.477 -18.803 1.00 96.12 197 GLN A CA 1
ATOM 1628 C C . GLN A 1 197 ? 5.147 7.466 -18.565 1.00 96.12 197 GLN A C 1
ATOM 1630 O O . GLN A 1 197 ? 4.705 7.692 -17.439 1.00 96.12 197 GLN A O 1
ATOM 1635 N N . ASN A 1 198 ? 4.349 7.164 -19.592 1.00 97.50 198 ASN A N 1
ATOM 1636 C CA . ASN A 1 198 ? 2.897 7.066 -19.455 1.00 97.50 198 ASN A CA 1
ATOM 1637 C C . ASN A 1 198 ? 2.495 5.973 -18.458 1.00 97.50 198 ASN A C 1
ATOM 1639 O O . ASN A 1 198 ? 1.653 6.224 -17.597 1.00 97.50 198 ASN A O 1
ATOM 1643 N N . HIS A 1 199 ? 3.122 4.796 -18.526 1.00 97.94 199 HIS A N 1
ATOM 1644 C CA . HIS A 1 199 ? 2.842 3.720 -17.577 1.00 97.94 199 HIS A CA 1
ATOM 1645 C C . HIS A 1 199 ? 3.309 4.053 -16.153 1.00 97.94 199 HIS A C 1
ATOM 1647 O O . HIS A 1 199 ? 2.591 3.741 -15.204 1.00 97.94 199 HIS A O 1
ATOM 1653 N N . LEU A 1 200 ? 4.445 4.743 -15.974 1.00 97.62 200 LEU A N 1
ATOM 1654 C CA . LEU A 1 200 ? 4.862 5.219 -14.645 1.00 97.62 200 LEU A CA 1
ATOM 1655 C C . LEU A 1 200 ? 3.828 6.179 -14.037 1.00 97.62 200 LEU A C 1
ATOM 1657 O O . LEU A 1 200 ? 3.440 6.014 -12.880 1.00 97.62 200 LEU A O 1
ATOM 1661 N N . ASN A 1 201 ? 3.348 7.143 -14.827 1.00 97.75 201 ASN A N 1
ATOM 1662 C CA . ASN A 1 201 ? 2.337 8.106 -14.388 1.00 97.75 201 ASN A CA 1
ATOM 1663 C C . ASN A 1 201 ? 1.010 7.418 -14.046 1.00 97.75 201 ASN A C 1
ATOM 1665 O O . ASN A 1 201 ? 0.377 7.754 -13.044 1.00 97.75 201 ASN A O 1
ATOM 1669 N N . LEU A 1 202 ? 0.607 6.432 -14.852 1.00 97.94 202 LEU A N 1
ATOM 1670 C CA . LEU A 1 202 ? -0.605 5.659 -14.608 1.00 97.94 202 LEU A CA 1
ATOM 1671 C C . LEU A 1 202 ? -0.485 4.830 -13.322 1.00 97.94 202 LEU A C 1
ATOM 1673 O O . LEU A 1 202 ? -1.416 4.817 -12.518 1.00 97.94 202 LEU A O 1
ATOM 1677 N N . LEU A 1 203 ? 0.669 4.206 -13.068 1.00 98.12 203 LEU A N 1
ATOM 1678 C CA . LEU A 1 203 ? 0.930 3.501 -11.811 1.00 98.12 203 LEU A CA 1
ATOM 1679 C C . LEU A 1 203 ? 0.855 4.452 -10.602 1.00 98.12 203 LEU A C 1
ATOM 1681 O O . LEU A 1 203 ? 0.254 4.104 -9.581 1.00 98.12 203 LEU A O 1
ATOM 1685 N N . GLU A 1 204 ? 1.405 5.664 -10.707 1.00 97.19 204 GLU A N 1
ATOM 1686 C CA . GLU A 1 204 ? 1.309 6.685 -9.654 1.00 97.19 204 GLU A CA 1
ATOM 1687 C C . GLU A 1 204 ? -0.146 7.125 -9.405 1.00 97.19 204 GLU A C 1
ATOM 1689 O O . GLU A 1 204 ? -0.586 7.243 -8.258 1.00 97.19 204 GLU A O 1
ATOM 1694 N N . GLU A 1 205 ? -0.921 7.353 -10.465 1.00 97.06 205 GLU A N 1
ATOM 1695 C CA . GLU A 1 205 ? -2.344 7.689 -10.372 1.00 97.06 205 GLU A CA 1
ATOM 1696 C C . GLU A 1 205 ? -3.143 6.575 -9.688 1.00 97.06 205 GLU A C 1
ATOM 1698 O O . GLU A 1 205 ? -3.809 6.836 -8.684 1.00 97.06 205 GLU A O 1
ATOM 1703 N N . ARG A 1 206 ? -2.992 5.322 -10.137 1.00 96.31 206 ARG A N 1
ATOM 1704 C CA . ARG A 1 206 ? -3.639 4.151 -9.521 1.00 96.31 206 ARG A CA 1
ATOM 1705 C C . ARG A 1 206 ? -3.273 3.992 -8.050 1.00 96.31 206 ARG A C 1
ATOM 1707 O O . ARG A 1 206 ? -4.125 3.641 -7.236 1.00 96.31 206 ARG A O 1
ATOM 1714 N N . THR A 1 207 ? -2.028 4.293 -7.693 1.00 96.75 207 THR A N 1
ATOM 1715 C CA . THR A 1 207 ? -1.570 4.275 -6.299 1.00 96.75 207 THR A CA 1
ATOM 1716 C C . THR A 1 207 ? -2.284 5.333 -5.463 1.00 96.75 207 THR A C 1
ATOM 1718 O O . THR A 1 207 ? -2.760 5.039 -4.366 1.00 96.75 207 THR A O 1
ATOM 1721 N N . ARG A 1 208 ? -2.424 6.559 -5.981 1.00 94.88 208 ARG A N 1
ATOM 1722 C CA . ARG A 1 208 ? -3.167 7.632 -5.300 1.00 94.88 208 ARG A CA 1
ATOM 1723 C C . ARG A 1 208 ? -4.650 7.299 -5.159 1.00 94.88 208 ARG A C 1
ATOM 1725 O O . ARG A 1 208 ? -5.210 7.496 -4.080 1.00 94.88 208 ARG A O 1
ATOM 1732 N N . GLU A 1 209 ? -5.277 6.765 -6.207 1.00 93.81 209 GLU A N 1
ATOM 1733 C CA . GLU A 1 209 ? -6.667 6.295 -6.169 1.00 93.81 209 GLU A CA 1
ATOM 1734 C C . GLU A 1 209 ? -6.860 5.217 -5.096 1.00 93.81 209 GLU A C 1
ATOM 1736 O O . GLU A 1 209 ? -7.758 5.331 -4.258 1.00 93.81 209 GLU A O 1
ATOM 1741 N N . PHE A 1 210 ? -5.982 4.212 -5.071 1.00 94.25 210 PHE A N 1
ATOM 1742 C CA . PHE A 1 210 ? -5.993 3.153 -4.068 1.00 94.25 210 PHE A CA 1
ATOM 1743 C C . PHE A 1 210 ? -5.894 3.711 -2.646 1.00 94.25 210 PHE A C 1
ATOM 1745 O O . PHE A 1 210 ? -6.730 3.389 -1.805 1.00 94.25 210 PHE A O 1
ATOM 1752 N N . ILE A 1 211 ? -4.930 4.596 -2.380 1.00 93.00 211 ILE A N 1
ATOM 1753 C CA . ILE A 1 211 ? -4.730 5.186 -1.050 1.00 93.00 211 ILE A CA 1
ATOM 1754 C C . ILE A 1 211 ? -5.965 5.979 -0.611 1.00 93.00 211 ILE A C 1
ATOM 1756 O O . ILE A 1 211 ? -6.417 5.838 0.530 1.00 93.00 211 ILE A O 1
ATOM 1760 N N . ASN A 1 212 ? -6.546 6.782 -1.504 1.00 89.62 212 ASN A N 1
ATOM 1761 C CA . ASN A 1 212 ? -7.738 7.575 -1.206 1.00 89.62 212 ASN A CA 1
ATOM 1762 C C . ASN A 1 212 ? -8.958 6.689 -0.923 1.00 89.62 212 ASN A C 1
ATOM 1764 O O . ASN A 1 212 ? -9.692 6.930 0.038 1.00 89.62 212 ASN A O 1
ATOM 1768 N N . ASN A 1 213 ? -9.161 5.632 -1.708 1.00 87.69 213 ASN A N 1
ATOM 1769 C CA . ASN A 1 213 ? -10.297 4.726 -1.543 1.00 87.69 213 ASN A CA 1
ATOM 1770 C C . ASN A 1 213 ? -10.138 3.847 -0.294 1.00 87.69 213 ASN A C 1
ATOM 1772 O O . ASN A 1 213 ? -11.042 3.771 0.539 1.00 87.69 213 ASN A O 1
ATOM 1776 N N . TYR A 1 214 ? -8.958 3.257 -0.100 1.00 84.44 214 TYR A N 1
ATOM 1777 C CA . TYR A 1 214 ? -8.670 2.363 1.021 1.00 84.44 214 TYR A CA 1
ATOM 1778 C C . TYR A 1 214 ? -8.679 3.091 2.375 1.00 84.44 214 TYR A C 1
ATOM 1780 O O . TYR A 1 214 ? -9.156 2.553 3.378 1.00 84.44 214 TYR A O 1
ATOM 1788 N N . SER A 1 215 ? -8.228 4.352 2.406 1.00 76.88 215 SER A N 1
ATOM 1789 C CA . SER A 1 215 ? -8.267 5.184 3.617 1.00 76.88 215 SER A C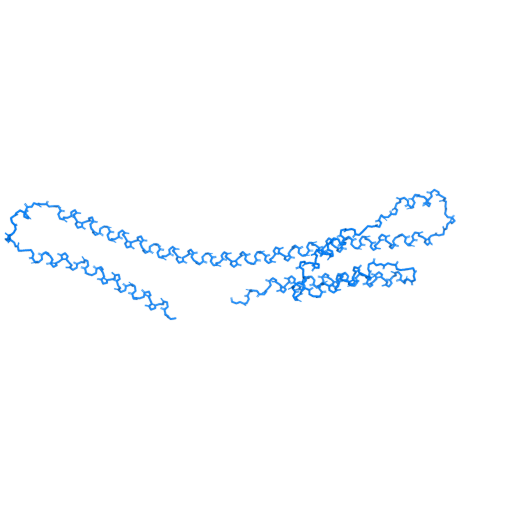A 1
ATOM 1790 C C . SER A 1 215 ? -9.658 5.749 3.941 1.00 76.88 215 SER A C 1
ATOM 1792 O O . SER A 1 215 ? -9.961 5.968 5.116 1.00 76.88 215 SER A O 1
ATOM 1794 N N . SER A 1 216 ? -10.520 5.969 2.940 1.00 69.81 216 SER A N 1
ATOM 1795 C CA . SER A 1 216 ? -11.833 6.616 3.118 1.00 69.81 216 SER A CA 1
ATOM 1796 C C . SER A 1 216 ? -12.994 5.660 3.412 1.00 69.81 216 SER A C 1
ATOM 1798 O O . SER A 1 216 ? -14.025 6.109 3.923 1.00 69.81 216 SER A O 1
ATOM 1800 N N . LEU A 1 217 ? -12.819 4.352 3.184 1.00 60.56 217 LEU A N 1
ATOM 1801 C CA . LEU A 1 217 ? -13.844 3.304 3.322 1.00 60.56 217 LEU A CA 1
ATOM 1802 C C . LEU A 1 217 ? -14.556 3.215 4.695 1.00 60.56 217 LEU A C 1
ATOM 1804 O O . LEU A 1 217 ? -15.546 2.503 4.795 1.00 60.56 217 LEU A O 1
ATOM 1808 N N . ASN A 1 218 ? -14.133 3.950 5.736 1.00 51.72 218 ASN A N 1
ATOM 1809 C CA . ASN A 1 218 ? -14.758 3.921 7.073 1.00 51.72 218 ASN A CA 1
ATOM 1810 C C . ASN A 1 218 ? -15.188 5.285 7.656 1.00 51.72 218 ASN A C 1
ATOM 1812 O O . ASN A 1 218 ? -15.596 5.335 8.815 1.00 51.72 218 ASN A O 1
ATOM 1816 N N . ILE A 1 219 ? -15.144 6.394 6.902 1.00 50.41 219 ILE A N 1
ATOM 1817 C CA . ILE A 1 219 ? -15.652 7.691 7.416 1.00 50.41 219 ILE A CA 1
ATOM 1818 C C . ILE A 1 219 ? -17.190 7.773 7.324 1.00 50.41 219 ILE A C 1
ATOM 1820 O O . ILE A 1 219 ? -17.825 8.541 8.045 1.00 50.41 219 ILE A O 1
ATOM 1824 N N . LYS A 1 220 ? -17.816 6.947 6.480 1.00 41.59 220 LYS A N 1
ATOM 1825 C CA . LYS A 1 220 ? -19.274 6.822 6.373 1.00 41.59 220 LYS A CA 1
ATOM 1826 C C . LYS A 1 220 ? -19.746 5.544 7.071 1.00 41.59 220 LYS A C 1
ATOM 1828 O O . LYS A 1 220 ? -19.907 4.542 6.391 1.00 41.59 220 LYS A O 1
ATOM 1833 N N . ASN A 1 221 ? -19.933 5.577 8.391 1.00 36.03 221 ASN A N 1
ATOM 1834 C CA . ASN A 1 221 ? -20.823 4.669 9.140 1.00 36.03 221 ASN A CA 1
ATOM 1835 C C . ASN A 1 221 ? -21.132 5.230 10.533 1.00 36.03 221 ASN A C 1
ATOM 1837 O O . ASN A 1 221 ? -20.204 5.301 11.372 1.00 36.03 221 ASN A O 1
#